Protein AF-A0A952VMG8-F1 (afdb_monomer_lite)

Secondary structure (DSSP, 8-state):
---------------HHHHHHHHHHHHHHHHHHHHHHTT-HHHHHHHHHHHHHHHHTT-TTTHHHHHHHTT-S--TTTTTT--STT--TTSSHHHHHHHHHHHHHHHHHHHT---HHHHHHHHHHHHHHHHHHHHHH--TT-S-HHHHHHHHHHHTSHHHHHHHHHHHHHHHHHHHHHHHHHHHTTT-BSTTSSBSSHHHHHHHHHHHHHHHHHHGGGGGGTHHHHHHHHHHTT---HHHHHHHHHHHHHHHHHHHHHHHTTTT-

pLDDT: mean 80.11, std 19.86, range [28.98, 98.44]

Structure (mmCIF, N/CA/C/O backbone):
data_AF-A0A952VMG8-F1
#
_entry.id   AF-A0A952VMG8-F1
#
loop_
_atom_site.group_PDB
_atom_site.id
_atom_site.type_symbol
_atom_site.label_atom_id
_atom_site.label_alt_id
_atom_site.label_comp_id
_atom_site.label_asym_id
_atom_site.label_entity_id
_atom_site.label_seq_id
_atom_site.pdbx_PDB_ins_code
_atom_site.Cartn_x
_atom_site.Cartn_y
_atom_site.Cartn_z
_atom_site.occupancy
_atom_site.B_iso_or_equiv
_atom_site.auth_seq_id
_atom_site.auth_comp_id
_atom_site.auth_asym_id
_atom_site.auth_atom_id
_atom_site.pdbx_PDB_model_num
ATOM 1 N N . MET A 1 1 ? -21.374 26.599 66.670 1.00 37.66 1 MET A N 1
ATOM 2 C CA . MET A 1 1 ? -22.140 27.097 65.512 1.00 37.66 1 MET A CA 1
ATOM 3 C C . MET A 1 1 ? -21.158 27.371 64.392 1.00 37.66 1 MET A C 1
ATOM 5 O O . MET A 1 1 ? -20.247 28.148 64.624 1.00 37.66 1 MET A O 1
ATOM 9 N N . LEU A 1 2 ? -21.401 26.726 63.247 1.00 39.03 2 LEU A N 1
ATOM 10 C CA . LEU A 1 2 ? -20.928 27.031 61.890 1.00 39.03 2 LEU A CA 1
ATOM 11 C C . LEU A 1 2 ? -19.421 26.950 61.593 1.00 39.03 2 LEU A C 1
ATOM 13 O O . LEU A 1 2 ? -18.597 27.637 62.184 1.00 39.03 2 LEU A O 1
ATOM 17 N N . GLY A 1 3 ? -19.114 26.126 60.591 1.00 34.81 3 GLY A N 1
ATOM 18 C CA . GLY A 1 3 ? -17.810 25.996 59.953 1.00 34.81 3 GLY A CA 1
ATOM 19 C C . GLY A 1 3 ? -17.774 24.771 59.043 1.00 34.81 3 GLY A C 1
ATOM 20 O O . GLY A 1 3 ? -17.023 23.843 59.315 1.00 34.81 3 GLY A O 1
ATOM 21 N N . ASP A 1 4 ? -18.656 24.755 58.038 1.00 37.22 4 ASP A N 1
ATOM 22 C CA . ASP A 1 4 ? -18.839 23.703 57.032 1.00 37.22 4 ASP A CA 1
ATOM 23 C C . ASP A 1 4 ? -17.525 23.262 56.370 1.00 37.22 4 ASP A C 1
ATOM 25 O O . ASP A 1 4 ? -16.893 24.009 55.620 1.00 37.22 4 ASP A O 1
ATOM 29 N N . GLY A 1 5 ? -17.156 22.001 56.595 1.00 32.59 5 GLY A N 1
ATOM 30 C CA . GLY A 1 5 ? -16.209 21.277 55.760 1.00 32.59 5 GLY A CA 1
ATOM 31 C C . GLY A 1 5 ? -16.926 20.780 54.511 1.00 32.59 5 GLY A C 1
ATOM 32 O O . GLY A 1 5 ? -17.538 19.714 54.528 1.00 32.59 5 GLY A O 1
ATOM 33 N N . ALA A 1 6 ? -16.854 21.551 53.427 1.00 37.53 6 ALA A N 1
ATOM 34 C CA . ALA A 1 6 ? -17.265 21.101 52.105 1.00 37.53 6 ALA A CA 1
ATOM 35 C C . ALA A 1 6 ? -16.305 19.997 51.631 1.00 37.53 6 ALA A C 1
ATOM 37 O O . ALA A 1 6 ? -15.263 20.255 51.027 1.00 37.53 6 ALA A O 1
ATOM 38 N N . GLY A 1 7 ? -16.653 18.751 51.948 1.00 30.75 7 GLY A N 1
ATOM 39 C CA . GLY A 1 7 ? -16.082 17.578 51.309 1.00 30.75 7 GLY A CA 1
ATOM 40 C C . GLY A 1 7 ? -16.375 17.645 49.815 1.00 30.75 7 GLY A C 1
ATOM 41 O O . GLY A 1 7 ? -17.531 17.598 49.400 1.00 30.75 7 GLY A O 1
ATOM 42 N N . MET A 1 8 ? -15.315 17.767 49.019 1.00 33.31 8 MET A N 1
ATOM 43 C CA . MET A 1 8 ? -15.323 17.496 47.586 1.00 33.31 8 MET A CA 1
ATOM 44 C C . MET A 1 8 ? -15.782 16.050 47.379 1.00 33.31 8 MET A C 1
ATOM 46 O O . MET A 1 8 ? -14.989 15.111 47.445 1.00 33.31 8 MET A O 1
ATOM 50 N N . ALA A 1 9 ? -17.088 15.872 47.190 1.00 35.56 9 ALA A N 1
ATOM 51 C CA . ALA A 1 9 ? -17.666 14.629 46.723 1.00 35.56 9 ALA A CA 1
ATOM 52 C C . ALA A 1 9 ? -17.081 14.345 45.336 1.00 35.56 9 ALA A C 1
ATOM 54 O O . ALA A 1 9 ? -17.304 15.099 44.388 1.00 35.56 9 ALA A O 1
ATOM 55 N N . GLY A 1 10 ? -16.284 13.279 45.254 1.00 32.06 10 GLY A N 1
ATOM 56 C CA . GLY A 1 10 ? -15.761 12.766 44.000 1.00 32.06 10 GLY A CA 1
ATOM 57 C C . GLY A 1 10 ? -16.900 12.558 43.010 1.00 32.06 10 GLY A C 1
ATOM 58 O O . GLY A 1 10 ? -17.891 11.892 43.315 1.00 32.06 10 GLY A O 1
ATOM 59 N N . LEU A 1 11 ? -16.756 13.151 41.828 1.00 34.72 11 LEU A N 1
ATOM 60 C CA . LEU A 1 11 ? -17.605 12.836 40.691 1.00 34.72 11 LEU A CA 1
ATOM 61 C C . LEU A 1 11 ? -17.467 11.329 40.410 1.00 34.72 11 LEU A C 1
ATOM 63 O O . LEU A 1 11 ? -16.336 10.846 40.293 1.00 34.72 11 LEU A O 1
ATOM 67 N N . PRO A 1 12 ? -18.574 10.571 40.332 1.00 39.09 12 PRO A N 1
ATOM 68 C CA . PRO A 1 12 ? -18.514 9.156 40.016 1.00 39.09 12 PRO A CA 1
ATOM 69 C C . PRO A 1 12 ? -17.935 9.006 38.612 1.00 39.09 12 PRO A C 1
ATOM 71 O O . PRO A 1 12 ? -18.507 9.480 37.630 1.00 39.09 12 PRO A O 1
ATOM 74 N N . GLY A 1 13 ? -16.763 8.375 38.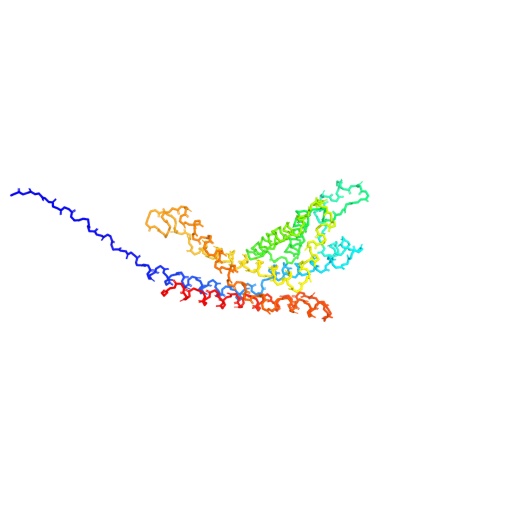545 1.00 38.84 13 GLY A N 1
ATOM 75 C CA . GLY A 1 13 ? -16.109 8.028 37.299 1.00 38.84 13 GLY A CA 1
ATOM 76 C C . GLY A 1 13 ? -17.068 7.230 36.430 1.00 38.84 13 GLY A C 1
ATOM 77 O O . GLY A 1 13 ? -17.498 6.138 36.801 1.00 38.84 13 GLY A O 1
ATOM 78 N N . VAL A 1 14 ? -17.386 7.776 35.258 1.00 42.97 14 VAL A N 1
ATOM 79 C CA . VAL A 1 14 ? -17.831 6.972 34.124 1.00 42.97 14 VAL A CA 1
ATOM 80 C C . VAL A 1 14 ? -16.689 5.987 33.878 1.00 42.97 14 VAL A C 1
ATOM 82 O O . VAL A 1 14 ? -15.607 6.370 33.439 1.00 42.97 14 VAL A O 1
ATOM 85 N N . GLY A 1 15 ? -16.880 4.763 34.368 1.00 39.16 15 GLY A N 1
ATOM 86 C CA . GLY A 1 15 ? -15.793 3.846 34.680 1.00 39.16 15 GLY A CA 1
ATOM 87 C C . GLY A 1 15 ? -14.937 3.516 33.465 1.00 39.16 15 GLY A C 1
ATOM 88 O O . GLY A 1 15 ? -15.460 3.227 32.391 1.00 39.16 15 GLY A O 1
ATOM 89 N N . GLN A 1 16 ? -13.620 3.480 33.667 1.00 46.22 16 GLN A N 1
ATOM 90 C CA . GLN A 1 16 ? -12.637 3.005 32.685 1.00 46.22 16 GLN A CA 1
ATOM 91 C C . GLN A 1 16 ? -13.053 1.672 32.027 1.00 46.22 16 GLN A C 1
ATOM 93 O O . GLN A 1 16 ? -12.811 1.476 30.842 1.00 46.22 16 GLN A O 1
ATOM 98 N N . GLY A 1 17 ? -13.771 0.798 32.747 1.00 38.97 17 GLY A N 1
ATOM 99 C CA . GLY A 1 17 ? -14.309 -0.455 32.204 1.00 38.97 17 GLY A CA 1
ATOM 100 C C . GLY A 1 17 ? -15.421 -0.297 31.155 1.00 38.97 17 GLY A C 1
ATOM 101 O O . GLY A 1 17 ? -15.476 -1.081 30.212 1.00 38.97 17 GLY A O 1
ATOM 102 N N . ALA A 1 18 ? -16.277 0.725 31.256 1.00 44.91 18 ALA A N 1
ATOM 103 C CA . ALA A 1 18 ? -17.270 1.020 30.217 1.00 44.91 18 ALA A CA 1
ATOM 104 C C . ALA A 1 18 ? -16.601 1.612 28.965 1.00 44.91 18 ALA A C 1
ATOM 106 O O . ALA A 1 18 ? -17.027 1.345 27.843 1.00 44.91 18 ALA A O 1
ATOM 107 N N . LEU A 1 19 ? -15.519 2.375 29.156 1.00 51.31 19 LEU A N 1
ATOM 108 C CA . LEU A 1 19 ? -14.712 2.926 28.069 1.00 51.31 19 LEU A CA 1
ATOM 109 C C . LEU A 1 19 ? -13.976 1.819 27.293 1.00 51.31 19 LEU A C 1
ATOM 111 O O . LEU A 1 19 ? -13.977 1.841 26.064 1.00 51.31 19 LEU A O 1
ATOM 115 N N . ALA A 1 20 ? -13.415 0.836 28.004 1.00 59.00 20 ALA A N 1
ATOM 116 C CA . ALA A 1 20 ? -12.756 -0.329 27.415 1.00 59.00 20 ALA A CA 1
ATOM 117 C C . ALA A 1 20 ? -13.737 -1.212 26.623 1.00 59.00 20 ALA A C 1
ATOM 119 O O . ALA A 1 20 ? -13.489 -1.502 25.460 1.00 59.00 20 ALA A O 1
ATOM 120 N N . GLN A 1 21 ? -14.912 -1.530 27.180 1.00 56.19 21 GLN A N 1
ATOM 121 C CA . GLN A 1 21 ? -15.920 -2.345 26.480 1.00 56.19 21 GLN A CA 1
ATOM 122 C C . GLN A 1 21 ? -16.438 -1.692 25.193 1.00 56.19 21 GLN A C 1
ATOM 124 O O . GLN A 1 21 ? -16.675 -2.372 24.195 1.00 56.19 21 GLN A O 1
ATOM 129 N N . VAL A 1 22 ? -16.613 -0.367 25.193 1.00 57.00 22 VAL A N 1
ATOM 130 C CA . VAL A 1 22 ? -16.996 0.371 23.982 1.00 57.00 22 VAL A CA 1
ATOM 131 C C . VAL A 1 22 ? -15.848 0.382 22.972 1.00 57.00 22 VAL A C 1
ATOM 133 O O . VAL A 1 22 ? -16.098 0.221 21.781 1.00 57.00 22 VAL A O 1
ATOM 136 N N . ALA A 1 23 ? -14.597 0.530 23.416 1.00 62.88 23 ALA A N 1
ATOM 137 C CA . ALA A 1 23 ? -13.433 0.434 22.538 1.00 62.88 23 ALA A CA 1
ATOM 138 C C . ALA A 1 23 ? -13.313 -0.957 21.892 1.00 62.88 23 ALA A C 1
ATOM 140 O O . ALA A 1 23 ? -13.113 -1.032 20.682 1.00 62.88 23 ALA A O 1
ATOM 141 N N . ASP A 1 24 ? -13.544 -2.028 22.653 1.00 68.94 24 ASP A N 1
ATOM 142 C CA . ASP A 1 24 ? -13.521 -3.409 22.161 1.00 68.94 24 ASP A CA 1
ATOM 143 C C . ASP A 1 24 ? -14.655 -3.690 21.175 1.00 68.94 24 ASP A C 1
ATOM 145 O O . ASP A 1 24 ? -14.428 -4.266 20.112 1.00 68.94 24 ASP A O 1
ATOM 149 N N . ALA A 1 25 ? -15.877 -3.240 21.474 1.00 67.94 25 ALA A N 1
ATOM 150 C CA . ALA A 1 25 ? -17.014 -3.397 20.569 1.00 67.94 25 ALA A CA 1
ATOM 151 C C . ALA A 1 25 ? -16.813 -2.620 19.258 1.00 67.94 25 ALA A C 1
ATOM 153 O O . ALA A 1 25 ? -17.140 -3.120 18.180 1.00 67.94 25 ALA A O 1
ATOM 154 N N . MET A 1 26 ? -16.238 -1.415 19.330 1.00 65.81 26 MET A N 1
ATOM 155 C CA . MET A 1 26 ? -15.891 -0.625 18.147 1.00 65.81 26 MET A CA 1
ATOM 156 C C . MET A 1 26 ? -14.756 -1.262 17.348 1.00 65.81 26 MET A C 1
ATOM 158 O O . MET A 1 26 ? -14.827 -1.293 16.121 1.00 65.81 26 MET A O 1
ATOM 162 N N . LEU A 1 27 ? -13.739 -1.802 18.022 1.00 72.06 27 LEU A N 1
ATOM 163 C CA . LEU A 1 27 ? -12.652 -2.536 17.384 1.00 72.06 27 LEU A CA 1
ATOM 164 C C . LEU A 1 27 ? -13.184 -3.791 16.687 1.00 72.06 27 LEU A C 1
ATOM 166 O O . LEU A 1 27 ? -12.863 -4.013 15.526 1.00 72.06 27 LEU A O 1
ATOM 170 N N . ALA A 1 28 ? -14.057 -4.562 17.336 1.00 73.12 28 ALA A N 1
ATOM 171 C CA . ALA A 1 28 ? -14.688 -5.742 16.749 1.00 73.12 28 ALA A CA 1
ATOM 172 C C . ALA A 1 28 ? -15.559 -5.389 15.532 1.00 73.12 28 ALA A C 1
ATOM 174 O O . ALA A 1 28 ? -15.471 -6.047 14.495 1.00 73.12 28 ALA A O 1
ATOM 175 N N . ALA A 1 29 ? -16.360 -4.322 15.619 1.00 70.00 29 ALA A N 1
ATOM 176 C CA . ALA A 1 29 ? -17.170 -3.843 14.499 1.00 70.00 29 ALA A CA 1
ATOM 177 C C . ALA A 1 29 ? -16.306 -3.358 13.323 1.00 70.00 29 ALA A C 1
ATOM 179 O O . ALA A 1 29 ? -16.642 -3.595 12.160 1.00 70.00 29 ALA A O 1
ATOM 180 N N . ALA A 1 30 ? -15.175 -2.713 13.611 1.00 70.56 30 ALA A N 1
ATOM 181 C CA . ALA A 1 30 ? -14.229 -2.294 12.590 1.00 70.56 30 ALA A CA 1
ATOM 182 C C . ALA A 1 30 ? -13.469 -3.493 11.988 1.00 70.56 30 ALA A C 1
ATOM 184 O O . ALA A 1 30 ? -13.341 -3.581 10.773 1.00 70.56 30 ALA A O 1
ATOM 185 N N . ILE A 1 31 ? -13.072 -4.490 12.780 1.00 74.94 31 ILE A N 1
ATOM 186 C CA . ILE A 1 31 ? -12.470 -5.732 12.265 1.00 74.94 31 ILE A CA 1
ATOM 187 C C . ILE A 1 31 ? -13.464 -6.501 11.385 1.00 74.94 31 ILE A C 1
ATOM 189 O O . ILE A 1 31 ? -13.087 -6.969 10.317 1.00 74.94 31 ILE A O 1
ATOM 193 N N . ALA A 1 32 ? -14.753 -6.553 11.736 1.00 75.56 32 ALA A N 1
ATOM 194 C CA . ALA A 1 32 ? -15.782 -7.117 10.853 1.00 75.56 32 ALA A CA 1
ATOM 195 C C . ALA A 1 32 ? -15.879 -6.364 9.506 1.00 75.56 32 ALA A C 1
ATOM 197 O O . ALA A 1 32 ? -16.252 -6.922 8.474 1.00 75.56 32 ALA A O 1
ATOM 198 N N . GLY A 1 33 ? -15.493 -5.086 9.484 1.00 79.12 33 GLY A N 1
ATOM 199 C CA . GLY A 1 33 ? -15.327 -4.303 8.266 1.00 79.12 33 GLY A CA 1
ATOM 200 C C . GLY A 1 33 ? -14.192 -4.789 7.353 1.00 79.12 33 GLY A C 1
ATOM 201 O O . GLY A 1 33 ? -14.281 -4.586 6.139 1.00 79.12 33 GLY A O 1
ATOM 202 N N . PHE A 1 34 ? -13.180 -5.485 7.882 1.00 83.62 34 PHE A N 1
ATOM 203 C CA . PHE A 1 34 ? -12.064 -6.012 7.092 1.00 83.62 34 PHE A CA 1
ATOM 204 C C . PHE A 1 34 ? -12.479 -7.094 6.097 1.00 83.62 34 PHE A C 1
ATOM 206 O O . PHE A 1 34 ? -11.889 -7.178 5.023 1.00 83.62 34 PHE A O 1
ATOM 213 N N . GLU A 1 35 ? -13.522 -7.878 6.378 1.00 80.50 35 GLU A N 1
ATOM 214 C CA . GLU A 1 35 ? -14.021 -8.865 5.4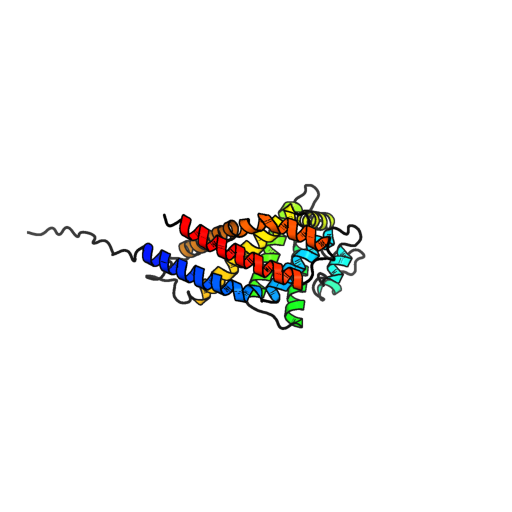11 1.00 80.50 35 GLU A CA 1
ATOM 215 C C . GLU A 1 35 ? -14.535 -8.198 4.130 1.00 80.50 35 GLU A C 1
ATOM 217 O O . GLU A 1 35 ? -14.273 -8.676 3.024 1.00 80.50 35 GLU A O 1
ATOM 222 N N . ARG A 1 36 ? -15.221 -7.055 4.274 1.00 80.69 36 ARG A N 1
ATOM 223 C CA . ARG A 1 36 ? -15.647 -6.227 3.137 1.00 80.69 36 ARG A CA 1
ATOM 224 C C . ARG A 1 36 ? -14.447 -5.564 2.470 1.00 80.69 36 ARG A C 1
ATOM 226 O O . ARG A 1 36 ? -14.356 -5.566 1.242 1.00 80.69 36 ARG A O 1
ATOM 233 N N . ALA A 1 37 ? -13.501 -5.069 3.268 1.00 84.88 37 ALA A N 1
ATOM 234 C CA . ALA A 1 37 ? -12.275 -4.459 2.764 1.00 84.88 37 ALA A CA 1
ATOM 235 C C . ALA A 1 37 ? -11.434 -5.426 1.917 1.00 84.88 37 ALA A C 1
ATOM 237 O O . ALA A 1 37 ? -10.873 -5.038 0.898 1.00 84.88 37 ALA A O 1
ATOM 238 N N . ALA A 1 38 ? -11.416 -6.712 2.272 1.00 86.38 38 ALA A N 1
ATOM 239 C CA . ALA A 1 38 ? -10.701 -7.761 1.550 1.00 86.38 38 ALA A CA 1
ATOM 240 C C . ALA A 1 38 ? -11.211 -8.014 0.120 1.00 86.38 38 ALA A C 1
ATOM 242 O O . ALA A 1 38 ? -10.585 -8.763 -0.634 1.00 86.38 38 ALA A O 1
ATOM 243 N N . THR A 1 39 ? -12.359 -7.441 -0.245 1.00 90.69 39 THR A N 1
ATOM 244 C CA . THR A 1 39 ? -12.938 -7.510 -1.595 1.00 90.69 39 THR A CA 1
ATOM 245 C C . THR A 1 39 ? -12.921 -6.175 -2.334 1.00 90.69 39 THR A C 1
ATOM 247 O O . THR A 1 39 ? -13.421 -6.109 -3.452 1.00 90.69 39 THR A O 1
ATOM 250 N N . ASP A 1 40 ? -12.359 -5.125 -1.734 1.00 94.75 40 ASP A N 1
ATOM 251 C CA . ASP A 1 40 ? -12.294 -3.803 -2.347 1.00 94.75 40 ASP A CA 1
ATOM 252 C C . ASP A 1 40 ? -11.264 -3.767 -3.481 1.00 94.75 40 ASP A C 1
ATOM 254 O O . ASP A 1 40 ? -10.080 -4.052 -3.289 1.00 94.75 40 ASP A O 1
ATOM 258 N N . GLU A 1 41 ? -11.737 -3.407 -4.674 1.00 95.25 41 GLU A N 1
ATOM 259 C CA . GLU A 1 41 ? -10.925 -3.340 -5.890 1.00 95.25 41 GLU A CA 1
ATOM 260 C C . GLU A 1 41 ? -9.758 -2.358 -5.740 1.00 95.25 41 GLU A C 1
ATOM 262 O O . GLU A 1 41 ? -8.651 -2.647 -6.189 1.00 95.25 41 GLU A O 1
ATOM 267 N N . GLY A 1 42 ? -9.967 -1.222 -5.069 1.00 96.19 42 GLY A N 1
ATOM 268 C CA . GLY A 1 42 ? -8.928 -0.215 -4.899 1.00 96.19 42 GLY A CA 1
ATOM 269 C C . GLY A 1 42 ? -7.807 -0.657 -3.973 1.00 96.19 42 GLY A C 1
ATOM 270 O O . GLY A 1 42 ? -6.633 -0.460 -4.298 1.00 96.19 42 GLY A O 1
ATOM 271 N N . LEU A 1 43 ? -8.133 -1.323 -2.866 1.00 97.25 43 LEU A N 1
ATOM 272 C CA . LEU A 1 43 ? -7.137 -1.933 -1.989 1.00 97.25 43 LEU A CA 1
ATOM 273 C C . LEU A 1 43 ? -6.351 -3.033 -2.714 1.00 97.25 43 LEU A C 1
ATOM 275 O O . LEU A 1 43 ? -5.119 -3.068 -2.642 1.00 97.25 43 LEU A O 1
ATOM 279 N N . ILE A 1 44 ? -7.051 -3.912 -3.436 1.00 97.94 44 ILE A N 1
ATOM 280 C CA . ILE A 1 44 ? -6.436 -5.014 -4.188 1.00 97.94 44 ILE A CA 1
ATOM 281 C C . ILE A 1 44 ? -5.504 -4.477 -5.273 1.00 97.94 44 ILE A C 1
ATOM 283 O O . ILE A 1 44 ? -4.363 -4.937 -5.374 1.00 97.94 44 ILE A O 1
ATOM 287 N N . HIS A 1 45 ? -5.967 -3.506 -6.060 1.00 98.12 45 HIS A N 1
ATOM 288 C CA . HIS A 1 45 ? -5.183 -2.902 -7.129 1.00 98.12 45 HIS A CA 1
ATOM 289 C C . HIS A 1 45 ? -3.974 -2.144 -6.580 1.00 98.12 45 HIS A C 1
ATOM 291 O O . HIS A 1 45 ? -2.867 -2.333 -7.073 1.00 98.12 45 HIS A O 1
ATOM 297 N N . THR A 1 46 ? -4.145 -1.361 -5.512 1.00 98.44 46 THR A N 1
ATOM 298 C CA . THR A 1 46 ? -3.039 -0.635 -4.870 1.00 98.44 46 THR A CA 1
ATOM 299 C C . THR A 1 46 ? -1.946 -1.593 -4.395 1.00 98.44 46 THR A C 1
ATOM 301 O O . THR A 1 46 ? -0.766 -1.392 -4.688 1.00 98.44 46 THR A O 1
ATOM 304 N N . PHE A 1 47 ? -2.321 -2.679 -3.707 1.00 98.44 47 PHE A N 1
ATOM 305 C CA . PHE A 1 47 ? -1.357 -3.692 -3.278 1.00 98.44 47 PHE A CA 1
ATOM 306 C C . PHE A 1 47 ? -0.712 -4.407 -4.471 1.00 98.44 47 PHE A C 1
ATOM 308 O O . PHE A 1 47 ? 0.499 -4.629 -4.484 1.00 98.44 47 PHE A O 1
ATOM 315 N N . TYR A 1 48 ? -1.495 -4.743 -5.500 1.00 98.31 48 TYR A N 1
ATOM 316 C CA . TYR A 1 48 ? -0.964 -5.299 -6.739 1.00 98.31 48 TYR A CA 1
ATOM 317 C C . TYR A 1 48 ? 0.084 -4.370 -7.360 1.00 98.31 48 TYR A C 1
ATOM 319 O O . TYR A 1 48 ? 1.205 -4.818 -7.593 1.00 98.31 48 TYR A O 1
ATOM 327 N N . LEU A 1 49 ? -0.216 -3.086 -7.542 1.00 98.12 49 LEU A N 1
ATOM 328 C CA . LEU A 1 49 ? 0.709 -2.128 -8.137 1.00 98.12 49 LEU A CA 1
ATOM 329 C C . LEU A 1 49 ? 1.983 -1.955 -7.296 1.00 98.12 49 LEU A C 1
ATOM 331 O O . LEU A 1 49 ? 3.070 -1.917 -7.868 1.00 98.12 49 LEU A O 1
ATOM 335 N N . LEU A 1 50 ? 1.893 -1.968 -5.956 1.00 97.81 50 LEU A N 1
ATOM 336 C CA . LEU A 1 50 ? 3.073 -1.995 -5.071 1.00 97.81 50 LEU A CA 1
ATOM 337 C C . LEU A 1 50 ? 3.994 -3.183 -5.382 1.00 97.81 50 LEU A C 1
ATOM 339 O O . LEU A 1 50 ? 5.219 -3.033 -5.447 1.00 97.81 50 LEU A O 1
ATOM 343 N N . THR A 1 51 ? 3.419 -4.369 -5.605 1.00 97.75 51 THR A N 1
ATOM 344 C CA . THR A 1 51 ? 4.207 -5.553 -5.983 1.00 97.75 51 THR A CA 1
ATOM 345 C C . THR A 1 51 ? 4.866 -5.386 -7.350 1.00 97.75 51 THR A C 1
ATOM 347 O O . THR A 1 51 ? 6.002 -5.810 -7.536 1.00 97.75 51 THR A O 1
ATOM 350 N N . GLN A 1 52 ? 4.180 -4.752 -8.303 1.00 97.56 52 GLN A N 1
ATOM 351 C CA . GLN A 1 52 ? 4.696 -4.591 -9.660 1.00 97.56 52 GLN A CA 1
ATOM 352 C C . GLN A 1 52 ? 5.799 -3.534 -9.731 1.00 97.56 52 GLN A C 1
ATOM 354 O O . GLN A 1 52 ? 6.832 -3.786 -10.342 1.00 97.56 52 GLN A O 1
ATOM 359 N N . VAL A 1 53 ? 5.627 -2.392 -9.059 1.00 95.56 53 VAL A N 1
ATOM 360 C CA . VAL A 1 53 ? 6.626 -1.313 -9.003 1.00 95.56 53 VAL A CA 1
ATOM 361 C C . VAL A 1 53 ? 7.919 -1.783 -8.339 1.00 95.56 53 VAL A C 1
ATOM 363 O O . VAL A 1 53 ? 9.006 -1.533 -8.853 1.00 95.56 53 VAL A O 1
ATOM 366 N N . THR A 1 54 ? 7.827 -2.528 -7.234 1.00 95.12 54 THR A N 1
ATOM 367 C CA . THR A 1 54 ? 9.023 -3.103 -6.594 1.00 95.12 54 THR A CA 1
ATOM 368 C C . THR A 1 54 ? 9.692 -4.161 -7.470 1.00 95.12 54 THR A C 1
ATOM 370 O O . THR A 1 54 ? 10.919 -4.223 -7.531 1.00 95.12 54 THR A O 1
ATOM 373 N N . GLN A 1 55 ? 8.918 -4.964 -8.202 1.00 94.88 55 GLN A N 1
ATOM 374 C CA . GLN A 1 55 ? 9.463 -5.944 -9.138 1.00 94.88 55 GLN A CA 1
ATOM 375 C C . GLN A 1 55 ? 10.109 -5.299 -10.372 1.00 94.88 55 GLN A C 1
ATOM 377 O O . GLN A 1 55 ? 11.122 -5.810 -10.849 1.00 94.88 55 GLN A O 1
ATOM 382 N N . ALA A 1 56 ? 9.562 -4.188 -10.875 1.00 94.38 56 ALA A N 1
ATOM 383 C CA . ALA A 1 56 ? 10.099 -3.449 -12.019 1.00 94.38 56 ALA A CA 1
ATOM 384 C C . ALA A 1 56 ? 11.543 -2.992 -11.776 1.00 94.38 56 ALA A C 1
ATOM 386 O O . ALA A 1 56 ? 12.367 -3.062 -12.680 1.00 94.38 56 ALA A O 1
ATOM 387 N N . ALA A 1 57 ? 11.882 -2.633 -10.536 1.00 93.69 57 ALA A N 1
ATOM 388 C CA . ALA A 1 57 ? 13.229 -2.214 -10.149 1.00 93.69 57 ALA A CA 1
ATOM 389 C C . ALA A 1 57 ? 14.305 -3.312 -10.247 1.00 93.69 57 ALA A C 1
ATOM 391 O O . ALA A 1 57 ? 15.483 -3.045 -10.023 1.00 93.69 57 ALA A O 1
ATOM 392 N N . ARG A 1 58 ? 13.920 -4.558 -10.550 1.00 92.56 58 ARG A N 1
ATOM 393 C CA . ARG A 1 58 ? 14.862 -5.657 -10.810 1.00 92.56 58 ARG A CA 1
ATOM 394 C C . ARG A 1 58 ? 15.335 -5.724 -12.261 1.00 92.56 58 ARG A C 1
ATOM 396 O O . ARG A 1 58 ? 16.266 -6.475 -12.530 1.00 92.56 58 ARG A O 1
ATOM 403 N N . ASP A 1 59 ? 14.673 -5.012 -13.167 1.00 92.50 59 ASP A N 1
ATOM 404 C CA . ASP A 1 59 ? 15.067 -4.898 -14.569 1.00 92.50 59 ASP A CA 1
ATOM 405 C C . ASP A 1 59 ? 15.912 -3.627 -14.718 1.00 92.50 59 ASP A C 1
ATOM 407 O O . ASP A 1 59 ? 15.369 -2.523 -14.774 1.00 92.50 59 ASP A O 1
ATOM 411 N N . GLU A 1 60 ? 17.238 -3.782 -14.645 1.00 87.00 60 GLU A N 1
ATOM 412 C CA . GLU A 1 60 ? 18.175 -2.655 -14.543 1.00 87.00 60 GLU A CA 1
ATOM 413 C C . GLU A 1 60 ? 18.082 -1.726 -15.759 1.00 87.00 60 GLU A C 1
ATOM 415 O O . GLU A 1 60 ? 17.962 -0.513 -15.596 1.00 87.00 60 GLU A O 1
ATOM 420 N N . ASP A 1 61 ? 17.999 -2.308 -16.955 1.00 87.81 61 ASP A N 1
ATOM 421 C CA . ASP A 1 61 ? 18.005 -1.574 -18.221 1.00 87.81 61 ASP A CA 1
ATOM 422 C C . ASP A 1 61 ? 16.627 -1.014 -18.601 1.00 87.81 61 ASP A C 1
ATOM 424 O O . ASP A 1 61 ? 16.535 -0.014 -19.313 1.00 87.81 61 ASP A O 1
ATOM 428 N N . ARG A 1 62 ? 15.538 -1.647 -18.141 1.00 89.69 62 ARG A N 1
ATOM 429 C CA . ARG A 1 62 ? 14.169 -1.307 -18.568 1.00 89.69 62 ARG A CA 1
ATOM 430 C C . ARG A 1 62 ? 13.300 -0.732 -17.460 1.00 89.69 62 ARG A C 1
ATOM 432 O O . ARG A 1 62 ? 12.089 -0.651 -17.630 1.00 89.69 62 ARG A O 1
ATOM 439 N N . PHE A 1 63 ? 13.862 -0.316 -16.328 1.00 90.88 63 PHE A N 1
ATOM 440 C CA . PHE A 1 63 ? 13.075 0.126 -15.172 1.00 90.88 63 PHE A CA 1
ATOM 441 C C . PHE A 1 63 ? 12.005 1.177 -15.511 1.00 90.88 63 PHE A C 1
ATOM 443 O O . PHE A 1 63 ? 10.835 0.974 -15.190 1.00 90.88 63 PHE A O 1
ATOM 450 N N . ASN A 1 64 ? 12.368 2.246 -16.228 1.00 88.56 64 ASN A N 1
ATOM 451 C CA . ASN A 1 64 ? 11.405 3.264 -16.664 1.00 88.56 64 ASN A CA 1
ATOM 452 C C . ASN A 1 64 ? 10.351 2.695 -17.631 1.00 88.56 64 ASN A C 1
ATOM 454 O O . ASN A 1 64 ? 9.164 2.953 -17.462 1.00 88.56 64 ASN A O 1
ATOM 458 N N . GLU A 1 65 ? 10.742 1.866 -18.602 1.00 89.56 65 GLU A N 1
ATOM 459 C CA . GLU A 1 65 ? 9.781 1.217 -19.509 1.00 89.56 65 GLU A CA 1
ATOM 460 C C . GLU A 1 65 ? 8.789 0.338 -18.741 1.00 89.56 65 GLU A C 1
ATOM 462 O O . GLU A 1 65 ? 7.588 0.374 -18.992 1.00 89.56 65 GLU A O 1
ATOM 467 N N . ARG A 1 66 ? 9.277 -0.419 -17.753 1.00 93.00 66 ARG A N 1
ATOM 468 C CA . ARG A 1 66 ? 8.459 -1.290 -16.906 1.00 93.00 66 ARG A CA 1
ATOM 469 C C . ARG A 1 66 ? 7.497 -0.487 -16.034 1.00 93.00 66 ARG A C 1
ATOM 471 O O . ARG A 1 66 ? 6.373 -0.933 -15.839 1.00 93.00 66 ARG A O 1
ATOM 478 N N . LEU A 1 67 ? 7.894 0.685 -15.533 1.00 92.50 67 LEU A N 1
ATOM 479 C CA . LEU A 1 67 ? 6.972 1.608 -14.858 1.00 92.50 67 LEU A CA 1
ATOM 480 C C . LEU A 1 67 ? 5.909 2.145 -15.827 1.00 92.50 67 LEU A C 1
ATOM 482 O O . LEU A 1 67 ? 4.727 2.170 -15.483 1.00 92.50 67 LEU A O 1
ATOM 486 N N . ALA A 1 68 ? 6.302 2.491 -17.055 1.00 90.88 68 ALA A N 1
ATOM 487 C CA . ALA A 1 68 ? 5.375 2.979 -18.069 1.00 90.88 68 ALA A CA 1
ATOM 488 C C . ALA A 1 68 ? 4.329 1.930 -18.476 1.00 90.88 68 ALA A C 1
ATOM 490 O O . ALA A 1 68 ? 3.144 2.240 -18.575 1.00 90.88 68 ALA A O 1
ATOM 491 N N . GLU A 1 69 ? 4.743 0.672 -18.642 1.00 91.69 69 GLU A N 1
ATOM 492 C CA . GLU A 1 69 ? 3.854 -0.469 -18.910 1.00 91.69 69 GLU A CA 1
ATOM 493 C C . GLU A 1 69 ? 2.821 -0.693 -17.788 1.00 91.69 69 GLU A C 1
ATOM 495 O O . GLU A 1 69 ? 1.756 -1.260 -18.031 1.00 91.69 69 GLU A O 1
ATOM 500 N N . LEU A 1 70 ? 3.117 -0.236 -16.565 1.00 93.38 70 LEU A N 1
ATOM 501 C CA . LEU A 1 70 ? 2.213 -0.274 -15.412 1.00 93.38 70 LEU A CA 1
ATOM 502 C C . LEU A 1 70 ? 1.311 0.968 -15.306 1.00 93.38 70 LEU A C 1
ATOM 504 O O . LEU A 1 70 ? 0.545 1.070 -14.350 1.00 93.38 70 LEU A O 1
ATOM 508 N N . GLY A 1 71 ? 1.411 1.919 -16.241 1.00 90.00 71 GLY A N 1
ATOM 509 C CA . GLY A 1 71 ? 0.696 3.199 -16.190 1.00 90.00 71 GLY A CA 1
ATOM 510 C C . GLY A 1 71 ? 1.303 4.214 -15.216 1.00 90.00 71 GLY A C 1
ATOM 511 O O . GLY A 1 71 ? 0.746 5.290 -15.015 1.00 90.00 71 GLY A O 1
ATOM 512 N N . VAL A 1 72 ? 2.461 3.910 -14.621 1.00 91.56 72 VAL A N 1
ATOM 513 C CA . VAL A 1 72 ? 3.211 4.829 -13.757 1.00 91.56 72 VAL A CA 1
ATOM 514 C C . VAL A 1 72 ? 4.026 5.740 -14.671 1.00 91.56 72 VAL A C 1
ATOM 516 O O . VAL A 1 72 ? 5.223 5.562 -14.807 1.00 91.56 72 VAL A O 1
ATOM 519 N N . THR A 1 73 ? 3.376 6.664 -15.378 1.00 82.12 73 THR A N 1
ATOM 520 C CA . THR A 1 73 ? 4.028 7.588 -16.337 1.00 82.12 73 THR A CA 1
ATOM 521 C C . THR A 1 73 ? 3.913 9.057 -15.944 1.00 82.12 73 THR A C 1
ATOM 523 O O . THR A 1 73 ? 4.525 9.906 -16.585 1.00 82.12 73 THR A O 1
ATOM 526 N N . GLY A 1 74 ? 3.109 9.353 -14.922 1.00 67.31 74 GLY A N 1
ATOM 527 C CA . GLY A 1 74 ? 2.692 10.710 -14.578 1.00 67.31 74 GLY A CA 1
ATOM 528 C C . GLY A 1 74 ? 1.506 11.202 -15.394 1.00 67.31 74 GLY A C 1
ATOM 529 O O . GLY A 1 74 ? 0.994 10.512 -16.280 1.00 67.31 74 GL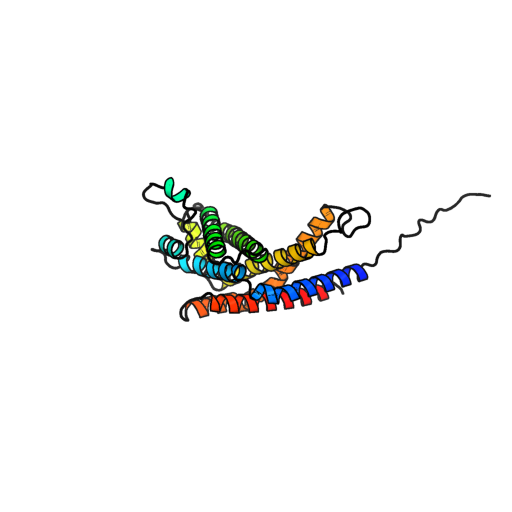Y A O 1
ATOM 530 N N . GLY A 1 75 ? 1.010 12.385 -15.033 1.00 57.00 75 GLY A N 1
ATOM 531 C CA . GLY A 1 75 ? -0.157 12.982 -15.675 1.00 57.00 75 GLY A CA 1
ATOM 532 C C . GLY A 1 75 ? 0.162 13.493 -17.083 1.00 57.00 75 GLY A C 1
ATOM 533 O O . GLY A 1 75 ? 1.249 14.005 -17.339 1.00 57.00 75 GLY A O 1
ATOM 534 N N . ALA A 1 76 ? -0.822 13.456 -17.987 1.00 49.56 76 ALA A N 1
ATOM 535 C CA . ALA A 1 76 ? -0.694 13.939 -19.372 1.00 49.56 76 ALA A CA 1
ATOM 536 C C . ALA A 1 76 ? -0.216 15.409 -19.509 1.00 49.56 76 ALA A C 1
ATOM 538 O O . ALA A 1 76 ? 0.188 15.845 -20.587 1.00 49.56 76 ALA A O 1
ATOM 539 N N . TRP A 1 77 ? -0.264 16.190 -18.425 1.00 49.59 77 TRP A N 1
ATOM 540 C CA . TRP A 1 77 ? 0.200 17.576 -18.376 1.00 49.59 77 TRP A CA 1
ATOM 541 C C . TRP A 1 77 ? 1.723 17.707 -18.171 1.00 49.59 77 TRP A C 1
ATOM 543 O O . TRP A 1 77 ? 2.298 18.689 -18.633 1.00 49.59 77 TRP A O 1
ATOM 553 N N . GLU A 1 78 ? 2.401 16.720 -17.569 1.00 50.16 78 GLU A N 1
ATOM 554 C CA . GLU A 1 78 ? 3.869 16.707 -17.410 1.00 50.16 78 GLU A CA 1
ATOM 555 C C . GLU A 1 78 ? 4.586 16.265 -18.692 1.00 50.16 78 GLU A C 1
ATOM 557 O O . GLU A 1 78 ? 5.647 16.797 -19.033 1.00 50.16 78 GLU A O 1
ATOM 562 N N . SER A 1 79 ? 3.956 15.391 -19.487 1.00 48.62 79 SER A N 1
ATOM 563 C CA . SER A 1 79 ? 4.456 14.994 -20.812 1.00 48.62 79 SER A CA 1
ATOM 564 C C . SER A 1 79 ? 4.520 16.146 -21.828 1.00 48.62 79 SER A C 1
ATOM 566 O O . SER A 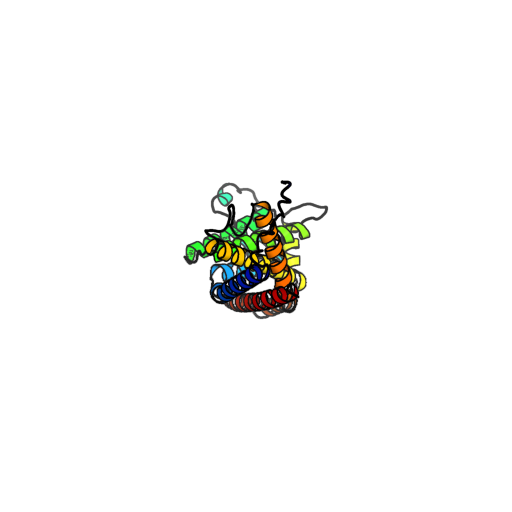1 79 ? 5.155 16.005 -22.869 1.00 48.62 79 SER A O 1
ATOM 568 N N . GLY A 1 80 ? 3.884 17.291 -21.541 1.00 44.66 80 GLY A N 1
ATOM 569 C CA . GLY A 1 80 ? 3.941 18.492 -22.381 1.00 44.66 80 GLY A CA 1
ATOM 570 C C . GLY A 1 80 ? 5.157 19.396 -22.135 1.00 44.66 80 GLY A C 1
ATOM 571 O O . GLY A 1 80 ? 5.521 20.162 -23.025 1.00 44.66 80 GLY A O 1
ATOM 572 N N . PHE A 1 81 ? 5.797 19.311 -20.961 1.00 47.59 81 PHE A N 1
ATOM 573 C CA . PHE A 1 81 ? 6.921 20.184 -20.574 1.00 47.59 81 PHE A CA 1
ATOM 574 C C . PHE A 1 81 ? 8.280 19.471 -20.551 1.00 47.59 81 PHE A C 1
ATOM 576 O O . PHE A 1 81 ? 9.315 20.131 -20.640 1.00 47.59 81 PHE A O 1
ATOM 583 N N . SER A 1 82 ? 8.298 18.137 -20.501 1.00 48.22 82 SER A N 1
ATOM 584 C CA . SER A 1 82 ? 9.524 17.335 -20.589 1.00 48.22 82 SER A CA 1
ATOM 585 C C . SER A 1 82 ? 9.846 16.967 -22.039 1.00 48.22 82 SER A C 1
ATOM 587 O O . SER A 1 82 ? 9.691 15.828 -22.463 1.00 48.22 82 SER A O 1
ATOM 589 N N . GLN A 1 83 ? 10.296 17.956 -22.814 1.00 45.38 83 GLN A N 1
ATOM 590 C CA . GLN A 1 83 ? 10.819 17.782 -24.177 1.00 45.38 83 GLN A CA 1
ATOM 591 C C . GLN A 1 83 ? 12.362 17.817 -24.182 1.00 45.38 83 GLN A C 1
ATOM 593 O O . GLN A 1 83 ? 12.986 18.493 -24.994 1.00 45.38 83 GLN A O 1
ATOM 598 N N . GLY A 1 84 ? 12.978 17.139 -23.210 1.00 43.59 84 GLY A N 1
ATOM 599 C CA . GLY A 1 84 ? 14.422 16.914 -23.133 1.00 43.59 84 GLY A CA 1
ATOM 600 C C . GLY A 1 84 ? 14.724 15.416 -23.151 1.00 43.59 84 GLY A C 1
ATOM 601 O O . GLY A 1 84 ? 13.934 14.635 -22.624 1.00 43.59 84 GLY A O 1
ATOM 602 N N . ASP A 1 85 ? 15.859 15.032 -23.739 1.00 40.91 85 ASP A N 1
ATOM 603 C CA . ASP A 1 85 ? 16.295 13.657 -24.068 1.00 40.91 85 ASP A CA 1
ATOM 604 C C . ASP A 1 85 ? 16.536 12.702 -22.862 1.00 40.91 85 ASP A C 1
ATOM 606 O O . ASP A 1 85 ? 17.395 11.825 -22.914 1.00 40.91 85 ASP A O 1
ATOM 610 N N . GLY A 1 86 ? 15.801 12.831 -21.752 1.00 47.59 86 GLY A N 1
ATOM 611 C CA . GLY A 1 86 ? 16.029 12.040 -20.536 1.00 47.59 86 GLY A CA 1
ATOM 612 C C . GLY A 1 86 ? 14.960 12.177 -19.450 1.00 47.59 86 GLY A C 1
ATOM 613 O O . GLY A 1 86 ? 15.294 12.232 -18.269 1.00 47.59 86 GLY A O 1
ATOM 614 N N . ALA A 1 87 ? 13.679 12.269 -19.816 1.00 53.34 87 ALA A N 1
ATOM 615 C CA . ALA A 1 87 ? 12.580 12.327 -18.852 1.00 53.34 87 ALA A CA 1
ATOM 616 C C . ALA A 1 87 ? 12.374 10.963 -18.163 1.00 53.34 87 ALA A C 1
ATOM 618 O O . ALA A 1 87 ? 11.607 10.123 -18.630 1.00 53.34 87 ALA A O 1
ATOM 619 N N . SER A 1 88 ? 13.090 10.716 -17.065 1.00 63.59 88 SER A N 1
ATOM 620 C CA . SER A 1 88 ? 12.875 9.522 -16.244 1.00 63.59 88 SER A CA 1
ATOM 621 C C . SER A 1 88 ? 11.613 9.691 -15.388 1.00 63.59 88 SER A C 1
ATOM 623 O O . SER A 1 88 ? 11.373 10.744 -14.798 1.00 63.59 88 SER A O 1
ATOM 625 N N . ILE A 1 89 ? 10.798 8.637 -15.338 1.00 75.25 89 ILE A N 1
ATOM 626 C CA . ILE A 1 89 ? 9.508 8.571 -14.631 1.00 75.25 89 ILE A CA 1
ATOM 627 C C . ILE A 1 89 ? 9.689 8.702 -13.114 1.00 75.25 89 ILE A C 1
ATOM 629 O O . ILE A 1 89 ? 8.768 9.088 -12.396 1.00 75.25 89 ILE A O 1
ATOM 633 N N . ALA A 1 90 ? 10.871 8.355 -12.615 1.00 79.69 90 ALA A N 1
ATOM 634 C CA . ALA A 1 90 ? 11.171 8.249 -11.198 1.00 79.69 90 ALA A CA 1
ATOM 635 C C . ALA A 1 90 ? 12.487 8.970 -10.867 1.00 79.69 90 ALA A C 1
ATOM 637 O O . ALA A 1 90 ? 13.406 8.362 -10.324 1.00 79.69 90 ALA A O 1
ATOM 638 N N . ASN A 1 91 ? 12.607 10.259 -11.220 1.00 81.94 91 ASN A N 1
ATOM 639 C CA . ASN A 1 91 ? 13.823 11.042 -10.932 1.00 81.94 91 ASN A CA 1
ATOM 640 C C . ASN A 1 91 ? 14.084 11.182 -9.433 1.00 81.94 91 ASN A C 1
ATOM 642 O O . ASN A 1 91 ? 15.228 11.133 -8.988 1.00 81.94 91 ASN A O 1
ATOM 646 N N . THR A 1 92 ? 13.011 11.319 -8.663 1.00 86.44 92 THR A N 1
ATOM 647 C CA . THR A 1 92 ? 13.004 11.288 -7.208 1.00 86.44 92 THR A CA 1
ATOM 648 C C . THR A 1 92 ? 11.948 10.306 -6.707 1.00 86.44 92 THR A C 1
ATOM 650 O O . THR A 1 92 ? 11.045 9.891 -7.440 1.00 86.44 92 THR A O 1
ATOM 653 N N . ILE A 1 93 ? 12.016 9.945 -5.421 1.00 88.00 93 ILE A N 1
ATOM 654 C CA . ILE A 1 93 ? 10.969 9.111 -4.814 1.00 88.00 93 ILE A CA 1
ATOM 655 C C . ILE A 1 93 ? 9.602 9.812 -4.832 1.00 88.00 93 ILE A C 1
ATOM 657 O O . ILE A 1 93 ? 8.578 9.141 -4.873 1.00 88.00 93 ILE A O 1
ATOM 661 N N . TYR A 1 94 ? 9.575 11.148 -4.825 1.00 88.19 94 TYR A N 1
ATOM 662 C CA . TYR A 1 94 ? 8.333 11.915 -4.867 1.00 88.19 94 TYR A CA 1
ATOM 663 C C . TYR A 1 94 ? 7.688 11.861 -6.252 1.00 88.19 94 TYR A C 1
ATOM 665 O O . TYR A 1 94 ? 6.473 11.697 -6.324 1.00 88.19 94 TYR A O 1
ATOM 673 N N . ASP A 1 95 ? 8.488 11.892 -7.324 1.00 87.94 95 ASP A N 1
ATOM 674 C CA . ASP A 1 95 ? 7.989 11.707 -8.695 1.00 87.94 95 ASP A CA 1
ATOM 675 C C . ASP A 1 95 ? 7.392 10.309 -8.855 1.00 87.94 95 ASP A C 1
ATOM 677 O O . ASP A 1 95 ? 6.266 10.156 -9.326 1.00 87.94 95 ASP A O 1
ATOM 681 N N . LEU A 1 96 ? 8.098 9.282 -8.361 1.00 91.06 96 LEU A N 1
ATOM 682 C CA . LEU A 1 96 ? 7.578 7.916 -8.351 1.00 91.06 96 LEU A CA 1
ATOM 683 C C . LEU A 1 96 ? 6.255 7.831 -7.586 1.00 91.06 96 LEU A C 1
ATOM 685 O O . LEU A 1 96 ? 5.311 7.222 -8.079 1.00 91.06 96 LEU A O 1
ATOM 689 N N . VAL A 1 97 ? 6.185 8.398 -6.378 1.00 93.44 97 VAL A N 1
ATOM 690 C CA . VAL A 1 97 ? 4.975 8.349 -5.547 1.00 93.44 97 VAL A CA 1
ATOM 691 C C . VAL A 1 97 ? 3.821 9.080 -6.228 1.00 93.44 97 VAL A C 1
ATOM 693 O O . VAL A 1 97 ? 2.726 8.527 -6.279 1.00 93.44 97 VAL A O 1
ATOM 696 N N . GLY A 1 98 ? 4.060 10.259 -6.808 1.00 92.81 98 GLY A N 1
ATOM 697 C CA . GLY A 1 98 ? 3.063 10.986 -7.594 1.00 92.81 98 GLY A CA 1
ATOM 698 C C . GLY A 1 98 ? 2.535 10.136 -8.748 1.00 92.81 98 GLY A C 1
ATOM 699 O O . GLY A 1 98 ? 1.334 9.875 -8.836 1.00 92.81 98 GLY A O 1
ATOM 700 N N . ASN A 1 99 ? 3.436 9.602 -9.570 1.00 92.81 99 ASN A N 1
ATOM 701 C CA . ASN A 1 99 ? 3.099 8.784 -10.737 1.00 92.81 99 ASN A CA 1
ATOM 702 C C . ASN A 1 99 ? 2.395 7.477 -10.351 1.00 92.81 99 ASN A C 1
ATOM 704 O O . ASN A 1 99 ? 1.469 7.042 -11.033 1.00 92.81 99 ASN A O 1
ATOM 708 N N . PHE A 1 100 ? 2.784 6.878 -9.227 1.00 95.19 100 PHE A N 1
ATOM 709 C CA . PHE A 1 100 ? 2.134 5.707 -8.648 1.00 95.19 100 PHE A CA 1
ATOM 710 C C . PHE A 1 100 ? 0.699 6.021 -8.210 1.00 95.19 100 PHE A C 1
ATOM 712 O O . PHE A 1 100 ? -0.215 5.250 -8.501 1.00 95.19 100 PHE A O 1
ATOM 719 N N . THR A 1 101 ? 0.473 7.162 -7.549 1.00 95.56 101 THR A N 1
ATOM 720 C CA . THR A 1 101 ? -0.883 7.576 -7.163 1.00 95.56 101 THR A CA 1
ATOM 721 C C . THR A 1 101 ? -1.755 7.879 -8.380 1.00 95.56 101 THR A C 1
ATOM 723 O O . THR A 1 101 ? -2.886 7.401 -8.418 1.00 95.56 101 THR A O 1
ATOM 726 N N . TYR A 1 102 ? -1.213 8.532 -9.415 1.00 93.81 102 TYR A N 1
ATOM 727 C CA . TYR A 1 102 ? -1.925 8.757 -10.678 1.00 93.81 102 TYR A CA 1
ATOM 728 C C . TYR A 1 102 ? -2.357 7.453 -11.355 1.00 93.81 102 TYR A C 1
ATOM 730 O O . TYR A 1 102 ? -3.500 7.353 -11.794 1.00 93.81 102 TYR A O 1
ATOM 738 N N . ALA A 1 103 ? -1.482 6.443 -11.403 1.00 95.06 103 ALA A N 1
ATOM 739 C CA . ALA A 1 103 ? -1.814 5.139 -11.978 1.00 95.06 103 ALA A CA 1
ATOM 740 C C . ALA A 1 103 ? -2.985 4.464 -11.239 1.00 95.06 103 ALA A C 1
ATOM 742 O O . ALA A 1 103 ? -3.884 3.900 -11.864 1.00 95.06 103 ALA A O 1
ATOM 743 N N . ILE A 1 104 ? -3.018 4.575 -9.905 1.00 96.38 104 ILE A N 1
ATOM 744 C CA . ILE A 1 104 ? -4.146 4.090 -9.098 1.00 96.38 104 ILE A CA 1
ATOM 745 C C . ILE A 1 104 ? -5.415 4.884 -9.418 1.00 96.38 104 ILE A C 1
ATOM 747 O O . ILE A 1 104 ? -6.467 4.289 -9.639 1.00 96.38 104 ILE A O 1
ATOM 751 N N . ASP A 1 105 ? -5.334 6.213 -9.459 1.00 94.94 105 ASP A N 1
ATOM 752 C CA . ASP A 1 105 ? -6.478 7.079 -9.749 1.00 94.94 105 ASP A CA 1
ATOM 753 C C . ASP A 1 105 ? -7.107 6.802 -11.119 1.00 94.94 105 ASP A C 1
ATOM 755 O O . ASP A 1 105 ? -8.339 6.812 -11.240 1.00 94.94 105 ASP A O 1
ATOM 759 N N . ASP A 1 106 ? -6.277 6.539 -12.128 1.00 94.25 106 ASP A N 1
ATOM 760 C CA . ASP A 1 106 ? -6.701 6.181 -13.481 1.00 94.25 106 ASP A CA 1
ATOM 761 C C . ASP A 1 106 ? -7.387 4.804 -13.515 1.00 94.25 106 ASP A C 1
ATOM 763 O O . ASP A 1 106 ? -8.491 4.658 -14.056 1.00 94.25 106 ASP A O 1
ATOM 767 N N . HIS A 1 107 ? -6.821 3.803 -12.828 1.00 95.12 107 HIS A N 1
ATOM 768 C CA . HIS A 1 107 ? -7.462 2.491 -12.666 1.00 95.12 107 HIS A CA 1
ATOM 769 C C . HIS A 1 107 ? -8.817 2.600 -11.955 1.00 95.12 107 HIS A C 1
ATOM 771 O O . HIS A 1 107 ? -9.817 2.021 -12.387 1.00 95.12 107 HIS A O 1
ATOM 777 N N . LEU A 1 108 ? -8.897 3.376 -10.874 1.00 95.31 108 LEU A N 1
ATOM 778 C CA . LEU A 1 108 ? -10.139 3.566 -10.120 1.00 95.31 108 LEU A CA 1
ATOM 779 C C . LEU A 1 108 ? -11.198 4.329 -10.921 1.00 95.31 108 LEU A C 1
ATOM 781 O O . LEU A 1 108 ? -12.390 4.028 -10.812 1.00 95.31 108 LEU A O 1
ATOM 785 N N . ALA A 1 109 ? -10.783 5.307 -11.729 1.00 93.94 109 ALA A N 1
ATOM 786 C CA . ALA A 1 109 ? -11.675 6.042 -12.617 1.00 93.94 109 ALA A CA 1
ATOM 787 C C . ALA A 1 109 ? -12.221 5.145 -13.739 1.00 93.94 109 ALA A C 1
ATOM 789 O O . ALA A 1 109 ? -13.432 5.131 -13.978 1.00 93.94 109 ALA A O 1
ATOM 790 N N . SER A 1 110 ? -11.357 4.360 -14.387 1.00 93.38 110 SER A N 1
ATOM 791 C CA . SER A 1 110 ? -11.733 3.476 -15.498 1.00 93.38 110 SER A CA 1
ATOM 792 C C . SER A 1 110 ? -12.613 2.303 -15.057 1.00 93.38 110 SER A C 1
ATOM 794 O O . SER A 1 110 ? -13.558 1.943 -15.760 1.00 93.38 110 SER A O 1
ATOM 796 N N . THR A 1 111 ? -12.375 1.754 -13.864 1.00 94.31 111 THR A N 1
ATOM 797 C CA . THR A 1 111 ? -13.189 0.667 -13.292 1.00 94.31 111 THR A CA 1
ATOM 798 C C . THR A 1 111 ? -14.424 1.152 -12.530 1.00 94.31 111 THR A C 1
ATOM 800 O O . THR A 1 111 ? -15.279 0.339 -12.188 1.00 94.31 111 THR A O 1
ATOM 803 N N . ARG A 1 112 ? -14.558 2.468 -12.296 1.00 93.00 112 ARG A N 1
ATOM 804 C CA . ARG A 1 112 ? -15.609 3.087 -11.461 1.00 93.00 112 ARG A CA 1
ATOM 805 C C . ARG A 1 112 ? -15.657 2.521 -10.035 1.00 93.00 112 ARG A C 1
ATOM 807 O O . ARG A 1 112 ? -16.734 2.377 -9.461 1.00 93.00 112 ARG A O 1
ATOM 814 N N . SER A 1 113 ? -14.486 2.246 -9.465 1.00 92.94 113 SER A N 1
ATOM 815 C CA . SER A 1 113 ? -14.331 1.551 -8.177 1.00 92.94 113 SER A CA 1
ATOM 816 C C . SER A 1 113 ? -13.808 2.444 -7.048 1.00 92.94 113 SER A C 1
ATOM 818 O O . SER A 1 113 ? -13.245 1.943 -6.078 1.00 92.94 113 SER A O 1
ATOM 820 N N . ARG A 1 114 ? -13.962 3.770 -7.163 1.00 93.44 114 ARG A N 1
ATOM 821 C CA . ARG A 1 114 ? -13.568 4.711 -6.100 1.00 93.44 114 ARG A CA 1
ATOM 822 C C . ARG A 1 114 ? -14.372 4.442 -4.824 1.00 93.44 114 ARG A C 1
ATOM 824 O O . ARG A 1 114 ? -15.602 4.404 -4.860 1.00 93.44 114 ARG A O 1
ATOM 831 N N . SER A 1 115 ? -13.676 4.294 -3.704 1.00 92.56 115 SER A N 1
ATOM 832 C CA . SER A 1 115 ? -14.250 4.067 -2.379 1.00 92.56 115 SER A CA 1
ATOM 833 C C . SER A 1 115 ? -13.409 4.770 -1.308 1.00 92.56 115 SER A C 1
ATOM 835 O O . SER A 1 115 ? -12.235 5.068 -1.513 1.00 92.56 115 SER A O 1
ATOM 837 N N . ASP A 1 116 ? -13.971 5.006 -0.122 1.00 90.75 116 ASP A N 1
ATOM 838 C CA . ASP A 1 116 ? -13.180 5.551 0.994 1.00 90.75 116 ASP A CA 1
ATOM 839 C C . ASP A 1 116 ? -11.991 4.635 1.350 1.00 90.75 116 ASP A C 1
ATOM 841 O O . ASP A 1 116 ? -10.937 5.096 1.788 1.00 90.75 116 ASP A O 1
ATOM 845 N N . LEU A 1 117 ? -12.139 3.327 1.121 1.00 91.88 117 LEU A N 1
ATOM 846 C CA . LEU A 1 117 ? -11.073 2.357 1.326 1.00 91.88 117 LEU A CA 1
ATOM 847 C C . LEU A 1 117 ? -9.994 2.437 0.243 1.00 91.88 117 LEU A C 1
ATOM 849 O O . LEU A 1 117 ? -8.816 2.306 0.574 1.00 91.88 117 LEU A O 1
ATOM 853 N N . SER A 1 118 ? -10.356 2.701 -1.015 1.00 94.12 118 SER A N 1
ATOM 854 C CA . SER A 1 118 ? -9.367 2.926 -2.071 1.00 94.12 118 SER A CA 1
ATOM 855 C C . SER A 1 118 ? -8.506 4.154 -1.767 1.00 94.12 118 SER A C 1
ATOM 857 O O . SER A 1 118 ? -7.293 4.106 -1.944 1.00 94.12 118 SER A O 1
ATOM 859 N N . GLU A 1 119 ? -9.107 5.213 -1.217 1.00 95.50 119 GLU A N 1
ATOM 860 C CA . GLU A 1 119 ? -8.397 6.421 -0.767 1.00 95.50 119 GLU A CA 1
ATOM 861 C C . GLU A 1 119 ? -7.459 6.133 0.420 1.00 95.50 119 GLU A C 1
ATOM 863 O O . GLU A 1 119 ? -6.310 6.585 0.453 1.00 95.50 119 GLU A O 1
ATOM 868 N N . ILE A 1 120 ? -7.917 5.338 1.396 1.00 95.81 120 ILE A N 1
ATOM 869 C CA . ILE A 1 120 ? -7.081 4.880 2.519 1.00 95.81 120 ILE A CA 1
ATOM 870 C C . ILE A 1 120 ? -5.898 4.053 2.004 1.00 95.81 120 ILE A C 1
ATOM 872 O O . ILE A 1 120 ? -4.764 4.282 2.426 1.00 95.81 120 ILE A O 1
ATOM 876 N N . ALA A 1 121 ? -6.145 3.118 1.085 1.00 97.44 121 ALA A N 1
ATOM 877 C CA . ALA A 1 121 ? -5.117 2.263 0.506 1.00 97.44 121 ALA A CA 1
ATOM 878 C C . ALA A 1 121 ? -4.081 3.076 -0.278 1.00 97.44 121 ALA A C 1
ATOM 880 O O . ALA A 1 121 ? -2.882 2.929 -0.038 1.00 97.44 121 ALA A O 1
ATOM 881 N N . GLN A 1 122 ? -4.521 3.972 -1.163 1.00 97.75 122 GLN A N 1
ATOM 882 C CA . GLN A 1 122 ? -3.632 4.819 -1.957 1.00 97.75 122 GLN A CA 1
ATOM 883 C C . GLN A 1 122 ? -2.752 5.694 -1.049 1.00 97.75 122 GLN A C 1
ATOM 885 O O . GLN A 1 122 ? -1.530 5.729 -1.216 1.00 97.75 122 GLN A O 1
ATOM 890 N N . ARG A 1 123 ? -3.341 6.325 -0.021 1.00 97.94 123 ARG A N 1
ATOM 891 C CA . ARG A 1 123 ? -2.599 7.120 0.972 1.00 97.94 123 ARG A CA 1
ATOM 892 C C . ARG A 1 123 ? -1.594 6.278 1.753 1.00 97.94 123 ARG A C 1
ATOM 894 O O . ARG A 1 123 ? -0.455 6.707 1.933 1.00 97.94 123 ARG A O 1
ATOM 901 N N . ALA A 1 124 ? -2.001 5.096 2.214 1.00 98.19 124 ALA A N 1
ATOM 902 C CA . ALA A 1 124 ? -1.130 4.171 2.930 1.00 98.19 124 ALA A CA 1
ATOM 903 C C . ALA A 1 124 ? 0.078 3.776 2.071 1.00 98.19 124 ALA A C 1
ATOM 905 O O . ALA A 1 124 ? 1.213 3.878 2.529 1.00 98.19 124 ALA A O 1
ATOM 906 N N . ALA A 1 125 ? -0.152 3.407 0.809 1.00 98.19 125 ALA A N 1
ATOM 907 C CA . ALA A 1 125 ? 0.901 3.036 -0.129 1.00 98.19 125 ALA A CA 1
ATOM 908 C C . ALA A 1 125 ? 1.862 4.198 -0.426 1.00 98.19 125 ALA A C 1
ATOM 910 O O . ALA A 1 125 ? 3.077 4.011 -0.354 1.00 98.19 125 ALA A O 1
ATOM 911 N N . ALA A 1 126 ? 1.340 5.401 -0.685 1.00 97.50 126 ALA A N 1
ATOM 912 C CA . ALA A 1 126 ? 2.148 6.598 -0.921 1.00 97.50 126 ALA A CA 1
ATOM 913 C C . ALA A 1 126 ? 3.062 6.920 0.273 1.00 97.50 126 ALA A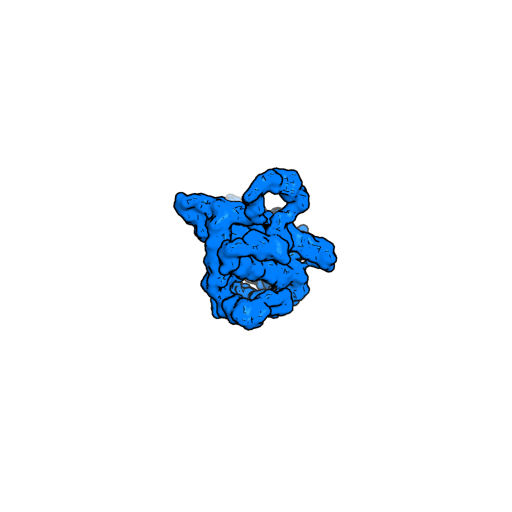 C 1
ATOM 915 O O . ALA A 1 126 ? 4.250 7.208 0.105 1.00 97.50 126 ALA A O 1
ATOM 916 N N . GLN A 1 127 ? 2.532 6.818 1.494 1.00 97.38 127 GLN A N 1
ATOM 917 C CA . GLN A 1 127 ? 3.309 7.014 2.716 1.00 97.38 127 GLN A CA 1
ATOM 918 C C . GLN A 1 127 ? 4.368 5.923 2.910 1.00 97.38 127 GLN A C 1
ATOM 920 O O . GLN A 1 127 ? 5.512 6.252 3.221 1.00 97.38 127 GLN A O 1
ATOM 925 N N . SER A 1 128 ? 4.025 4.649 2.701 1.00 97.81 128 SER A N 1
ATOM 926 C CA . SER A 1 128 ? 4.977 3.539 2.818 1.00 97.81 128 SER A CA 1
ATOM 927 C C . SER A 1 128 ? 6.125 3.651 1.820 1.00 97.81 128 SER A C 1
ATOM 929 O O . SER A 1 128 ? 7.286 3.496 2.201 1.00 97.81 128 SER A O 1
ATOM 931 N N . LEU A 1 129 ? 5.822 3.977 0.560 1.00 95.50 129 LEU A N 1
ATOM 932 C CA . LEU A 1 129 ? 6.834 4.210 -0.472 1.00 95.50 129 LEU A CA 1
ATOM 933 C C . LEU A 1 129 ? 7.707 5.420 -0.147 1.00 95.50 129 LEU A C 1
ATOM 935 O O . LEU A 1 129 ? 8.917 5.349 -0.323 1.00 95.50 129 LEU A O 1
ATOM 939 N N . THR A 1 130 ? 7.125 6.500 0.375 1.00 94.38 130 THR A N 1
ATOM 940 C CA . THR A 1 130 ? 7.889 7.692 0.757 1.00 94.38 130 THR A CA 1
ATOM 941 C C . THR A 1 130 ? 8.838 7.385 1.912 1.00 94.38 130 THR A C 1
ATOM 943 O O . THR A 1 130 ? 10.030 7.650 1.803 1.00 94.38 130 THR A O 1
ATOM 946 N N . VAL A 1 131 ? 8.342 6.797 3.005 1.00 93.62 131 VAL A N 1
ATOM 947 C CA . VAL A 1 131 ? 9.147 6.518 4.206 1.00 93.62 131 VAL A CA 1
ATOM 948 C C . VAL A 1 131 ? 10.267 5.528 3.897 1.00 93.62 131 VAL A C 1
ATOM 950 O O . VAL A 1 131 ? 11.432 5.809 4.174 1.00 93.62 131 VAL A O 1
ATOM 953 N N . LEU A 1 132 ? 9.934 4.384 3.297 1.00 93.25 132 LEU A N 1
ATOM 954 C CA . LEU A 1 132 ? 10.920 3.338 3.029 1.00 93.25 132 LEU A CA 1
ATOM 955 C C . LEU A 1 132 ? 11.818 3.685 1.839 1.00 93.25 132 LEU A C 1
ATOM 957 O O . LEU A 1 132 ? 13.000 3.346 1.836 1.00 93.25 132 LEU A O 1
ATOM 961 N N . GLY A 1 133 ? 11.272 4.379 0.842 1.00 87.44 133 GLY A N 1
ATOM 962 C CA . GLY A 1 133 ? 12.029 4.882 -0.293 1.00 87.44 133 GLY A CA 1
ATOM 963 C C . GLY A 1 133 ? 13.066 5.909 0.140 1.00 87.44 133 GLY A C 1
ATOM 964 O O . GLY A 1 133 ? 14.225 5.761 -0.219 1.00 87.44 133 GLY A O 1
ATOM 965 N N . GLN A 1 134 ? 12.701 6.886 0.977 1.00 87.00 134 GLN A N 1
ATOM 966 C CA . GLN A 1 134 ? 13.647 7.856 1.543 1.00 87.00 134 GLN A CA 1
ATOM 967 C C . GLN A 1 134 ? 14.729 7.183 2.389 1.00 87.00 134 GLN A C 1
ATOM 969 O O . GLN A 1 134 ? 15.906 7.500 2.248 1.00 87.00 134 GLN A O 1
ATOM 974 N N . GLU A 1 135 ? 14.360 6.225 3.241 1.00 87.56 135 GLU A N 1
ATOM 975 C CA . GLU A 1 135 ? 15.335 5.492 4.052 1.00 87.56 135 GLU A CA 1
ATOM 976 C C . GLU A 1 135 ? 16.398 4.790 3.199 1.00 87.56 135 GLU A C 1
ATOM 978 O O . GLU A 1 135 ? 17.576 4.790 3.552 1.00 87.56 135 GLU A O 1
ATOM 983 N N . TYR A 1 136 ? 16.000 4.206 2.068 1.00 80.44 136 TYR A N 1
ATOM 984 C CA . TYR A 1 136 ? 16.924 3.500 1.185 1.00 80.44 136 TYR A CA 1
ATOM 985 C C . TYR A 1 136 ? 17.609 4.388 0.142 1.00 80.44 136 TYR A C 1
ATOM 987 O O . TYR A 1 136 ? 18.720 4.054 -0.268 1.00 80.44 136 TYR A O 1
ATOM 995 N N . ALA A 1 137 ? 16.987 5.499 -0.253 1.00 74.50 137 ALA A N 1
ATOM 996 C CA . ALA A 1 137 ? 17.522 6.456 -1.219 1.00 74.50 137 ALA A CA 1
ATOM 997 C C . ALA A 1 137 ? 18.466 7.491 -0.586 1.00 74.50 137 ALA A C 1
ATOM 999 O O . ALA A 1 137 ? 19.250 8.102 -1.310 1.00 74.50 137 ALA A O 1
ATOM 1000 N N . ASN A 1 138 ? 18.436 7.678 0.742 1.00 67.94 138 ASN A N 1
ATOM 1001 C CA . ASN A 1 138 ? 19.367 8.541 1.477 1.00 67.94 138 ASN A CA 1
ATOM 1002 C C . ASN A 1 138 ? 20.786 7.952 1.483 1.00 67.94 138 ASN A C 1
ATOM 1004 O O . ASN A 1 138 ? 21.276 7.412 2.475 1.00 67.94 138 ASN A O 1
ATOM 1008 N N . THR A 1 139 ? 21.457 8.062 0.341 1.00 59.88 139 THR A N 1
ATOM 1009 C CA . THR A 1 139 ? 22.876 7.761 0.174 1.00 59.88 139 THR A CA 1
ATOM 1010 C C . THR A 1 139 ? 23.678 9.059 0.101 1.00 59.88 139 THR A C 1
ATOM 1012 O O . THR A 1 139 ? 23.156 10.115 -0.256 1.00 59.88 139 THR A O 1
ATOM 1015 N N . LEU A 1 140 ? 24.973 8.986 0.420 1.00 50.25 140 LEU A N 1
ATOM 1016 C CA . LEU A 1 140 ? 25.892 10.134 0.410 1.00 50.25 140 LEU A CA 1
ATOM 1017 C C . LEU A 1 140 ? 26.036 10.815 -0.970 1.00 50.25 140 LEU A C 1
ATOM 1019 O O . LEU A 1 140 ? 26.621 11.893 -1.039 1.00 50.25 140 LEU A O 1
ATOM 1023 N N . PHE A 1 141 ? 25.525 10.208 -2.049 1.00 50.94 141 PHE A N 1
ATOM 1024 C CA . PHE A 1 141 ? 25.758 10.629 -3.435 1.00 50.94 141 PHE A CA 1
ATOM 1025 C C . PHE A 1 141 ? 24.517 11.183 -4.158 1.00 50.94 141 PHE A C 1
ATOM 1027 O O . PHE A 1 141 ? 24.615 11.545 -5.327 1.00 50.94 141 PHE A O 1
ATOM 1034 N N . GLY A 1 142 ? 23.384 11.336 -3.461 1.00 52.81 142 GLY A N 1
ATOM 1035 C CA . GLY A 1 142 ? 22.221 12.088 -3.949 1.00 52.81 142 GLY A CA 1
ATOM 1036 C C . GLY A 1 142 ? 20.956 11.263 -4.207 1.00 52.81 142 GLY A C 1
ATOM 1037 O O . GLY A 1 142 ? 20.940 10.040 -4.107 1.00 52.81 142 GLY A O 1
ATOM 1038 N N . THR A 1 143 ? 19.876 11.980 -4.526 1.00 63.19 143 THR A N 1
ATOM 1039 C CA . THR A 1 143 ? 18.505 11.485 -4.739 1.00 63.19 143 THR A CA 1
ATOM 1040 C C . THR A 1 143 ? 18.157 11.454 -6.233 1.00 63.19 143 THR A C 1
ATOM 1042 O O . THR A 1 143 ? 17.239 12.150 -6.664 1.00 63.19 143 THR A O 1
ATOM 1045 N N . GLY A 1 144 ? 18.957 10.747 -7.035 1.00 73.06 144 GLY A N 1
ATOM 1046 C CA . GLY A 1 144 ? 18.733 10.597 -8.481 1.00 73.06 144 GLY A CA 1
ATOM 1047 C C . GLY A 1 144 ? 17.930 9.338 -8.854 1.00 73.06 144 GLY A C 1
ATOM 1048 O O . GLY A 1 144 ? 17.633 8.531 -7.968 1.00 73.06 144 GLY A O 1
ATOM 1049 N N . PRO A 1 145 ? 17.637 9.121 -10.152 1.00 80.75 145 PRO A N 1
ATOM 1050 C CA . PRO A 1 145 ? 16.866 7.969 -10.636 1.00 80.75 145 PRO A CA 1
ATOM 1051 C C . PRO A 1 145 ? 17.406 6.610 -10.164 1.00 80.75 145 PRO A C 1
ATOM 1053 O O . PRO A 1 145 ? 16.644 5.771 -9.680 1.00 80.75 145 PRO A O 1
ATOM 1056 N N . ASP A 1 146 ? 18.728 6.425 -10.209 1.00 85.62 146 ASP A N 1
ATOM 1057 C CA . ASP A 1 146 ? 19.388 5.186 -9.777 1.00 85.62 146 ASP A CA 1
ATOM 1058 C C . ASP A 1 146 ? 19.138 4.898 -8.289 1.00 85.62 146 ASP A C 1
ATOM 1060 O O . ASP A 1 146 ? 18.908 3.756 -7.896 1.00 85.62 146 ASP A O 1
ATOM 1064 N N . ALA A 1 147 ? 19.102 5.941 -7.450 1.00 87.12 147 ALA A N 1
ATOM 1065 C CA . ALA A 1 147 ? 18.817 5.802 -6.023 1.00 87.12 147 ALA A CA 1
ATOM 1066 C C . ALA A 1 147 ? 17.364 5.367 -5.771 1.00 87.12 147 ALA A C 1
ATOM 1068 O O . ALA A 1 147 ? 17.097 4.607 -4.837 1.00 87.12 147 ALA A O 1
ATOM 1069 N N . VAL A 1 148 ? 16.422 5.814 -6.610 1.00 89.69 148 VAL A N 1
ATOM 1070 C CA . VAL A 1 148 ? 15.016 5.385 -6.543 1.00 89.69 148 VAL A CA 1
ATOM 1071 C C . VAL A 1 148 ? 14.884 3.922 -6.956 1.00 89.69 148 VAL A C 1
ATOM 1073 O O . VAL A 1 148 ? 14.234 3.139 -6.255 1.00 89.69 148 VAL A O 1
ATOM 1076 N N . GLN A 1 149 ? 15.541 3.532 -8.048 1.00 92.19 149 GLN A N 1
ATOM 1077 C CA . GLN A 1 149 ? 15.575 2.145 -8.497 1.00 92.19 149 GLN A CA 1
ATOM 1078 C C . GLN A 1 149 ? 16.198 1.234 -7.436 1.00 92.19 149 GLN A C 1
ATOM 1080 O O . GLN A 1 149 ? 15.606 0.218 -7.076 1.00 92.19 149 GLN A O 1
ATOM 1085 N N . ASP A 1 150 ? 17.337 1.612 -6.855 1.00 91.56 150 ASP A N 1
ATOM 1086 C CA . ASP A 1 150 ? 17.982 0.840 -5.793 1.00 91.56 150 ASP A CA 1
ATOM 1087 C C . ASP A 1 150 ? 17.108 0.718 -4.540 1.00 91.56 150 ASP A C 1
ATOM 1089 O O . ASP A 1 150 ? 17.030 -0.359 -3.935 1.00 91.56 150 ASP A O 1
ATOM 1093 N N . ALA A 1 151 ? 16.408 1.789 -4.156 1.00 92.56 151 ALA A N 1
ATOM 1094 C CA . ALA A 1 151 ? 15.472 1.762 -3.039 1.00 92.56 151 ALA A CA 1
ATOM 1095 C C . ALA A 1 151 ? 14.335 0.757 -3.276 1.00 92.56 151 ALA A C 1
ATOM 1097 O O . ALA A 1 151 ? 14.068 -0.097 -2.423 1.00 92.56 151 ALA A O 1
ATOM 1098 N N . LEU A 1 152 ? 13.711 0.783 -4.455 1.00 94.56 152 LEU A N 1
ATOM 1099 C CA . LEU A 1 152 ? 12.691 -0.197 -4.832 1.00 94.56 152 LEU A CA 1
ATOM 1100 C C . LEU A 1 152 ? 13.258 -1.614 -4.958 1.00 94.56 152 LEU A C 1
ATOM 1102 O O . LEU A 1 152 ? 12.610 -2.580 -4.550 1.00 94.56 152 LEU A O 1
ATOM 1106 N N . ARG A 1 153 ? 14.488 -1.763 -5.454 1.00 94.69 153 ARG A N 1
ATOM 1107 C CA . ARG A 1 153 ? 15.164 -3.059 -5.560 1.00 94.69 153 ARG A CA 1
ATOM 1108 C C . ARG A 1 153 ? 15.384 -3.675 -4.184 1.00 94.69 153 ARG A C 1
ATOM 1110 O O . ARG A 1 153 ? 15.158 -4.877 -4.021 1.00 94.69 153 ARG A O 1
ATOM 1117 N N . ARG A 1 154 ? 15.728 -2.877 -3.167 1.00 95.25 154 ARG A N 1
ATOM 1118 C CA . ARG A 1 154 ? 15.783 -3.331 -1.764 1.00 95.25 154 ARG A CA 1
ATOM 1119 C C . ARG A 1 154 ? 14.413 -3.784 -1.264 1.00 95.25 154 ARG A C 1
ATOM 1121 O O . ARG A 1 154 ? 14.331 -4.839 -0.630 1.00 95.25 154 ARG A O 1
ATOM 1128 N N . LEU A 1 155 ? 13.346 -3.063 -1.610 1.00 95.81 155 LEU A N 1
ATOM 1129 C CA . LEU A 1 155 ? 11.961 -3.455 -1.311 1.00 95.81 155 LEU A CA 1
ATOM 1130 C C . LEU A 1 155 ? 11.512 -4.720 -2.063 1.00 95.81 155 LEU A C 1
ATOM 1132 O O . LEU A 1 155 ? 10.637 -5.423 -1.574 1.00 95.81 155 LEU A O 1
ATOM 1136 N N . SER A 1 156 ? 12.148 -5.071 -3.185 1.00 95.31 156 SER A N 1
ATOM 1137 C CA . SER A 1 156 ? 11.887 -6.313 -3.936 1.00 95.31 156 SER A CA 1
ATOM 1138 C C . SER A 1 156 ? 12.502 -7.576 -3.308 1.00 95.31 156 SER A C 1
ATOM 1140 O O . SER A 1 156 ? 12.319 -8.687 -3.807 1.00 95.31 156 SER A O 1
ATOM 1142 N N . THR A 1 157 ? 13.288 -7.447 -2.237 1.00 95.62 157 THR A N 1
ATOM 1143 C CA . THR A 1 157 ? 13.832 -8.610 -1.516 1.00 95.62 157 THR A CA 1
ATOM 1144 C C . THR A 1 157 ? 12.771 -9.224 -0.600 1.00 95.62 157 THR A C 1
ATOM 1146 O O . THR A 1 157 ? 11.815 -8.552 -0.231 1.00 95.62 157 THR A O 1
ATOM 1149 N N . GLN A 1 158 ? 12.939 -10.480 -0.161 1.00 96.00 158 GLN A N 1
ATOM 1150 C CA . GLN A 1 158 ? 12.001 -11.086 0.802 1.00 96.00 158 GLN A CA 1
ATOM 1151 C C . GLN A 1 158 ? 11.854 -10.228 2.072 1.00 96.00 158 GLN A C 1
ATOM 1153 O O . GLN A 1 158 ? 10.739 -9.934 2.497 1.00 96.00 158 GLN A O 1
ATOM 1158 N N . SER A 1 159 ? 12.975 -9.777 2.644 1.00 96.50 159 SER A N 1
ATOM 1159 C CA . SER A 1 159 ? 12.967 -8.926 3.839 1.00 96.50 159 SER A CA 1
ATOM 1160 C C . SER A 1 159 ? 12.401 -7.532 3.561 1.00 96.50 159 SER A C 1
ATOM 1162 O O . SER A 1 159 ? 11.651 -7.002 4.380 1.00 96.50 159 SER A O 1
ATOM 1164 N N . GLY A 1 160 ? 12.759 -6.926 2.426 1.00 96.69 160 GLY A N 1
ATOM 1165 C CA . GLY A 1 160 ? 12.269 -5.604 2.042 1.00 96.69 160 GLY A CA 1
ATOM 1166 C C . GLY A 1 160 ? 10.765 -5.603 1.804 1.00 96.69 160 GLY A C 1
ATOM 1167 O O . GLY A 1 160 ? 10.059 -4.751 2.339 1.00 96.69 160 GLY A O 1
ATOM 1168 N N . PHE A 1 161 ? 10.256 -6.614 1.102 1.00 97.25 161 PHE A N 1
ATOM 1169 C CA . PHE A 1 161 ? 8.834 -6.736 0.814 1.00 97.25 161 PHE A CA 1
ATOM 1170 C C . PHE A 1 161 ? 8.027 -7.054 2.073 1.00 97.25 161 PHE A C 1
ATOM 1172 O O . PHE A 1 161 ? 6.939 -6.513 2.264 1.00 97.25 161 PHE A O 1
ATOM 1179 N N . ALA A 1 162 ? 8.568 -7.874 2.981 1.00 97.88 162 ALA A N 1
ATOM 1180 C CA . ALA A 1 162 ? 7.950 -8.116 4.282 1.00 97.88 162 ALA A CA 1
ATOM 1181 C C . ALA A 1 162 ? 7.792 -6.823 5.094 1.00 97.88 162 ALA A C 1
ATOM 1183 O O . ALA A 1 162 ? 6.750 -6.595 5.709 1.00 97.88 162 ALA A O 1
ATOM 1184 N N . ARG A 1 163 ? 8.798 -5.944 5.052 1.00 97.50 163 ARG A N 1
ATOM 1185 C CA . ARG A 1 163 ? 8.739 -4.631 5.698 1.00 97.50 163 ARG A CA 1
ATOM 1186 C C . ARG A 1 163 ? 7.754 -3.683 5.014 1.00 97.50 163 ARG A C 1
ATOM 1188 O O . ARG A 1 163 ? 6.975 -3.046 5.716 1.00 97.50 163 ARG A O 1
ATOM 1195 N N . LEU A 1 164 ? 7.769 -3.614 3.681 1.00 97.94 164 LEU A N 1
ATOM 1196 C CA . LEU A 1 164 ? 6.812 -2.820 2.903 1.00 97.94 164 LEU A CA 1
ATOM 1197 C C . LEU A 1 164 ? 5.376 -3.222 3.229 1.00 97.94 164 LEU A C 1
ATOM 1199 O O . LEU A 1 164 ? 4.537 -2.373 3.498 1.00 97.94 164 LEU A O 1
ATOM 1203 N N . THR A 1 165 ? 5.125 -4.528 3.254 1.00 97.81 165 THR A N 1
ATOM 1204 C CA . THR A 1 165 ? 3.807 -5.092 3.533 1.00 97.81 165 THR A CA 1
ATOM 1205 C C . THR A 1 165 ? 3.359 -4.783 4.959 1.00 97.81 165 THR A C 1
ATOM 1207 O O . THR A 1 165 ? 2.228 -4.346 5.150 1.00 97.81 165 THR A O 1
ATOM 1210 N N . GLN A 1 166 ? 4.239 -4.944 5.956 1.00 97.75 166 GLN A N 1
ATOM 1211 C CA . GLN A 1 166 ? 3.932 -4.556 7.335 1.00 97.75 166 GLN A CA 1
ATOM 1212 C C . GLN A 1 166 ? 3.542 -3.073 7.431 1.00 97.75 166 GLN A C 1
ATOM 1214 O O . GLN A 1 166 ? 2.532 -2.754 8.055 1.00 97.75 166 GLN A O 1
ATOM 1219 N N . ASP A 1 167 ? 4.352 -2.171 6.866 1.00 98.19 167 ASP A N 1
ATOM 1220 C CA . ASP A 1 167 ? 4.100 -0.728 6.971 1.00 98.19 167 ASP A CA 1
ATOM 1221 C C . ASP A 1 167 ? 2.801 -0.341 6.249 1.00 98.19 167 ASP A C 1
ATOM 1223 O O . ASP A 1 167 ? 1.961 0.352 6.824 1.00 98.19 167 ASP A O 1
ATOM 1227 N N . PHE A 1 168 ? 2.591 -0.875 5.042 1.00 98.38 168 PHE A N 1
ATOM 1228 C CA . PHE A 1 168 ? 1.390 -0.641 4.244 1.00 98.38 168 PHE A CA 1
ATOM 1229 C C . PHE A 1 168 ? 0.118 -1.090 4.969 1.00 98.38 168 PHE A C 1
ATOM 1231 O O . PHE A 1 168 ? -0.784 -0.282 5.184 1.00 98.38 168 PHE A O 1
ATOM 1238 N N . PHE A 1 169 ? 0.038 -2.353 5.400 1.00 97.44 169 PHE A N 1
ATOM 1239 C CA . PHE A 1 169 ? -1.167 -2.857 6.064 1.00 97.44 169 PHE A CA 1
ATOM 1240 C C . PHE A 1 169 ? -1.372 -2.259 7.459 1.00 97.44 169 PHE A C 1
ATOM 1242 O O . PHE A 1 169 ? -2.519 -2.091 7.865 1.00 97.44 169 PHE A O 1
ATOM 1249 N N . GLY A 1 170 ? -0.307 -1.841 8.152 1.00 96.19 170 GLY A N 1
ATOM 1250 C CA . GLY A 1 170 ? -0.429 -1.081 9.399 1.00 96.19 170 GLY A CA 1
ATOM 1251 C C . GLY A 1 170 ? -1.128 0.260 9.199 1.00 96.19 170 GLY A C 1
ATOM 1252 O O . GLY A 1 170 ? -1.987 0.629 10.000 1.00 96.19 170 GLY A O 1
ATOM 1253 N N . ARG A 1 171 ? -0.814 0.959 8.103 1.00 97.00 171 ARG A N 1
ATOM 1254 C CA . ARG A 1 171 ? -1.472 2.217 7.712 1.00 97.00 171 ARG A CA 1
ATOM 1255 C C . ARG A 1 171 ? -2.883 2.006 7.174 1.00 97.00 171 ARG A C 1
ATOM 1257 O O . ARG A 1 171 ? -3.759 2.818 7.451 1.00 97.00 171 ARG A O 1
ATOM 1264 N N . VAL A 1 172 ? -3.124 0.925 6.428 1.00 95.69 172 VAL A N 1
ATOM 1265 C CA . VAL A 1 172 ? -4.480 0.561 5.981 1.00 95.69 172 VAL A CA 1
ATOM 1266 C C . VAL A 1 172 ? -5.364 0.272 7.188 1.00 95.69 172 VAL A C 1
ATOM 1268 O O . VAL A 1 172 ? -6.451 0.834 7.287 1.00 95.69 172 VAL A O 1
ATOM 1271 N N . ALA A 1 173 ? -4.889 -0.545 8.130 1.00 93.06 173 ALA A N 1
ATOM 1272 C CA . ALA A 1 173 ? -5.617 -0.857 9.352 1.00 93.06 173 ALA A CA 1
ATOM 1273 C C . ALA A 1 173 ? -5.897 0.411 10.166 1.00 93.06 173 ALA A C 1
ATOM 1275 O O . ALA A 1 173 ? -7.049 0.654 10.516 1.00 93.06 173 ALA A O 1
ATOM 1276 N N . SER A 1 174 ? -4.893 1.267 10.397 1.00 91.94 174 SER A N 1
ATOM 1277 C CA . SER A 1 174 ? -5.114 2.508 11.145 1.00 91.94 174 SER A CA 1
ATOM 1278 C C . SER A 1 174 ? -6.093 3.439 10.433 1.00 91.94 174 SER A C 1
ATOM 1280 O O . SER A 1 174 ? -7.044 3.902 11.054 1.00 91.94 174 SER A O 1
ATOM 1282 N N . GLY A 1 175 ? -5.932 3.665 9.127 1.00 91.88 175 GLY A N 1
ATOM 1283 C CA . GLY A 1 175 ? -6.833 4.504 8.339 1.00 91.88 175 GLY A CA 1
ATOM 1284 C C . GLY A 1 175 ? -8.269 3.982 8.343 1.00 91.88 175 GLY A C 1
ATOM 1285 O O . GLY A 1 175 ? -9.205 4.764 8.497 1.00 91.88 175 GLY A O 1
ATOM 1286 N N . PHE A 1 176 ? -8.443 2.664 8.254 1.00 88.56 176 PHE A N 1
ATOM 1287 C CA . PHE A 1 176 ? -9.747 2.013 8.321 1.00 88.56 176 PHE A CA 1
ATOM 1288 C C . PHE A 1 176 ? -10.412 2.189 9.689 1.00 88.56 176 PHE A C 1
ATOM 1290 O O . PHE A 1 176 ? -11.571 2.604 9.761 1.00 88.56 176 PHE A O 1
ATOM 1297 N N . LEU A 1 177 ? -9.677 1.929 10.777 1.00 85.12 177 LEU A N 1
ATOM 1298 C CA . LEU A 1 177 ? -10.182 2.124 12.136 1.00 85.12 177 LEU A CA 1
ATOM 1299 C C . LEU A 1 177 ? -10.540 3.593 12.377 1.00 85.12 177 LEU A C 1
ATOM 1301 O O . LEU A 1 177 ? -11.635 3.868 12.858 1.00 85.12 177 LEU A O 1
ATOM 1305 N N . ILE A 1 178 ? -9.667 4.532 11.994 1.00 84.56 178 ILE A N 1
ATOM 1306 C CA . ILE A 1 178 ? -9.902 5.980 12.115 1.00 84.56 178 ILE A CA 1
ATOM 1307 C C . ILE A 1 178 ? -11.169 6.379 11.365 1.00 84.56 178 ILE A C 1
ATOM 1309 O O . ILE A 1 178 ? -12.014 7.070 11.921 1.00 84.56 178 ILE A O 1
ATOM 1313 N N . TYR A 1 179 ? -11.332 5.921 10.127 1.00 83.94 179 TYR A N 1
ATOM 1314 C CA . TYR A 1 179 ? -12.503 6.225 9.315 1.00 83.94 179 TYR A CA 1
ATOM 1315 C C . TYR A 1 179 ? -13.807 5.723 9.951 1.00 83.94 179 TYR A C 1
ATOM 1317 O O . TYR A 1 179 ? -14.778 6.478 10.053 1.00 83.94 179 TYR A O 1
ATOM 1325 N N . HIS A 1 180 ? -13.831 4.473 10.420 1.00 77.81 180 HIS A N 1
ATOM 1326 C CA . HIS A 1 180 ? -15.005 3.917 11.094 1.00 77.81 180 HIS A CA 1
ATOM 1327 C C . HIS A 1 180 ? -15.281 4.617 12.422 1.00 77.81 180 HIS A C 1
ATOM 1329 O O . HIS A 1 180 ? -16.425 4.969 12.702 1.00 77.81 180 HIS A O 1
ATOM 1335 N N . LEU A 1 181 ? -14.233 4.904 13.194 1.00 73.12 181 LEU A N 1
ATOM 1336 C CA . LEU A 1 181 ? -14.323 5.714 14.399 1.00 73.12 181 LEU A CA 1
ATOM 1337 C C . LEU A 1 181 ? -14.949 7.068 14.077 1.00 73.12 181 LEU A C 1
ATOM 1339 O O . LEU A 1 181 ? -15.931 7.416 14.710 1.00 73.12 181 LEU A O 1
ATOM 1343 N N . SER A 1 182 ? -14.473 7.804 13.073 1.00 72.44 182 SER A N 1
ATOM 1344 C CA . SER A 1 182 ? -15.038 9.105 12.695 1.00 72.44 182 SER A CA 1
ATOM 1345 C C . SER A 1 182 ? -16.518 9.031 12.310 1.00 72.44 182 SER A C 1
ATOM 1347 O O . SER A 1 182 ? -17.270 9.941 12.656 1.00 72.44 182 SER A O 1
ATOM 1349 N N . LYS A 1 183 ? -16.961 7.952 11.648 1.00 69.56 183 LYS A N 1
ATOM 1350 C CA . LYS A 1 183 ? -18.376 7.748 11.290 1.00 69.56 183 LYS A CA 1
ATOM 1351 C C . LYS A 1 183 ? -19.261 7.487 12.506 1.00 69.56 183 LYS A C 1
ATOM 1353 O O . LYS A 1 183 ? -20.311 8.114 12.639 1.00 69.56 183 LYS A O 1
ATOM 1358 N N . GLU A 1 184 ? -18.802 6.641 13.422 1.00 63.09 184 GLU A N 1
ATOM 1359 C CA . GLU A 1 184 ? -19.508 6.321 14.669 1.00 63.09 184 GLU A CA 1
ATOM 1360 C C . GLU A 1 184 ? -19.367 7.437 15.731 1.00 63.09 184 GLU A C 1
ATOM 1362 O O . GLU A 1 184 ? -20.169 7.533 16.658 1.00 63.09 184 GLU A O 1
ATOM 1367 N N . LEU A 1 185 ? -18.373 8.329 15.592 1.00 55.75 185 LEU A N 1
ATOM 1368 C CA . LEU A 1 185 ? -18.009 9.369 16.565 1.00 55.75 185 LEU A CA 1
ATOM 1369 C C . LEU A 1 185 ? -18.508 10.775 16.225 1.00 55.75 185 LEU A C 1
ATOM 1371 O O . LEU A 1 185 ? -18.033 11.734 16.839 1.00 55.75 185 LEU A O 1
ATOM 1375 N N . SER A 1 186 ? -19.500 10.925 15.341 1.00 47.28 186 SER A N 1
ATOM 1376 C CA . SER A 1 186 ? -20.096 12.221 14.941 1.00 47.28 186 SER A CA 1
ATOM 1377 C C . SER A 1 186 ? -20.639 13.088 16.112 1.00 47.28 186 SER A C 1
ATOM 1379 O O . SER A 1 186 ? -21.231 14.139 15.899 1.00 47.28 186 SER A O 1
ATOM 1381 N N . ASN A 1 187 ? -20.428 12.673 17.367 1.00 50.41 187 ASN A N 1
ATOM 1382 C CA . ASN A 1 187 ? -20.918 13.245 18.611 1.00 50.41 187 ASN A CA 1
ATOM 1383 C C . ASN A 1 187 ? -19.874 13.346 19.753 1.00 50.41 187 ASN A C 1
ATOM 1385 O O . ASN A 1 187 ? -20.286 13.470 20.896 1.00 50.41 187 ASN A O 1
ATOM 1389 N N . HIS A 1 188 ? -18.553 13.257 19.553 1.00 53.97 188 HIS A N 1
ATOM 1390 C CA . HIS A 1 188 ? -17.659 12.921 20.687 1.00 53.97 188 HIS A CA 1
ATOM 1391 C C . HIS A 1 188 ? -16.554 13.914 21.095 1.00 53.97 188 HIS A C 1
ATOM 1393 O O . HIS A 1 188 ? -15.756 13.576 21.971 1.00 53.97 188 HIS A O 1
ATOM 1399 N N . VAL A 1 189 ? -16.569 15.150 20.588 1.00 53.53 189 VAL A N 1
ATOM 1400 C CA . VAL A 1 189 ? -15.692 16.239 21.069 1.00 53.53 189 VAL A CA 1
ATOM 1401 C C . VAL A 1 189 ? -16.542 17.359 21.683 1.00 53.53 189 VAL A C 1
ATOM 1403 O O . VAL A 1 189 ? -17.498 17.820 21.061 1.00 53.53 189 VAL A O 1
ATOM 1406 N N . GLY A 1 190 ? -16.230 17.761 22.920 1.00 55.59 190 GLY A N 1
ATOM 1407 C CA . GLY A 1 190 ? -16.923 18.818 23.672 1.00 55.59 190 GLY A CA 1
ATOM 1408 C C . GLY A 1 190 ? -17.033 18.512 25.176 1.00 55.59 190 GLY A C 1
ATOM 1409 O O . GLY A 1 190 ? -16.832 17.366 25.578 1.00 55.59 190 GLY A O 1
ATOM 1410 N N . PRO A 1 191 ? -17.373 19.496 26.030 1.00 45.94 191 PRO A N 1
ATOM 1411 C CA . PRO A 1 191 ? -17.533 19.270 27.469 1.00 45.94 191 PRO A CA 1
ATOM 1412 C C . PRO A 1 191 ? -18.537 18.138 27.755 1.00 45.94 191 PRO A C 1
ATOM 1414 O O . PRO A 1 191 ? -19.676 18.190 27.292 1.00 45.94 191 PRO A O 1
ATOM 1417 N N . GLY A 1 192 ? -18.114 17.099 28.486 1.00 54.03 192 GLY A N 1
ATOM 1418 C CA . GLY A 1 192 ? -18.935 15.910 28.774 1.00 54.03 192 GLY A CA 1
ATOM 1419 C C . GLY A 1 192 ? -19.014 14.870 27.643 1.00 54.03 192 GLY A C 1
ATOM 1420 O O . GLY A 1 192 ? -19.859 13.976 27.694 1.00 54.03 192 GLY A O 1
ATOM 1421 N N . ARG A 1 193 ? -18.166 14.980 26.611 1.00 58.84 193 ARG A N 1
ATOM 1422 C CA . ARG A 1 193 ? -18.022 13.998 25.519 1.00 58.84 193 ARG A CA 1
ATOM 1423 C C . ARG A 1 193 ? -16.761 13.128 25.717 1.00 58.84 193 ARG A C 1
ATOM 1425 O O . ARG A 1 193 ? -16.108 13.213 26.749 1.00 58.84 193 ARG A O 1
ATOM 1432 N N . ARG A 1 194 ? -16.449 12.243 24.755 1.00 62.31 194 ARG A N 1
ATOM 1433 C CA . ARG A 1 194 ? -15.419 11.181 24.878 1.00 62.31 194 ARG A CA 1
ATOM 1434 C C . ARG A 1 194 ? -13.988 11.712 24.989 1.00 62.31 194 ARG A C 1
ATOM 1436 O O . ARG A 1 194 ? -13.179 11.055 25.626 1.00 62.31 194 ARG A O 1
ATOM 1443 N N . PHE A 1 195 ? -13.693 12.842 24.350 1.00 62.38 195 PHE A N 1
ATOM 1444 C CA . PHE A 1 195 ? -12.402 13.520 24.460 1.00 62.38 195 PHE A CA 1
ATOM 1445 C C . PHE A 1 195 ? -12.614 14.886 25.105 1.00 62.38 195 PHE A C 1
ATOM 1447 O O . PHE A 1 195 ? -13.469 15.657 24.648 1.00 62.38 195 PHE A O 1
ATOM 1454 N N . ALA A 1 196 ? -11.850 15.170 26.159 1.00 59.56 196 ALA A N 1
ATOM 1455 C CA . ALA A 1 196 ? -11.892 16.442 26.868 1.00 59.56 196 ALA A CA 1
ATOM 1456 C C . ALA A 1 196 ? -11.395 17.591 25.977 1.00 59.56 196 ALA A C 1
ATOM 1458 O O . ALA A 1 196 ? -11.941 18.694 26.040 1.00 59.56 196 ALA A O 1
ATOM 1459 N N . ASP A 1 197 ? -10.412 17.317 25.112 1.00 68.25 197 ASP A N 1
ATOM 1460 C CA . ASP A 1 197 ? -9.849 18.267 24.153 1.00 68.25 197 ASP A CA 1
ATOM 1461 C C . ASP A 1 197 ? -9.201 17.589 22.918 1.00 68.25 197 ASP A C 1
ATOM 1463 O O . ASP A 1 197 ? -9.214 16.367 22.749 1.00 68.25 197 ASP A O 1
ATOM 1467 N N . VAL A 1 198 ? -8.649 18.412 22.016 1.00 73.00 198 VAL A N 1
ATOM 1468 C CA . VAL A 1 198 ? -7.979 17.984 20.771 1.00 73.00 198 VAL A CA 1
ATOM 1469 C C . VAL A 1 198 ? -6.664 17.236 21.036 1.00 73.00 198 VAL A C 1
ATOM 1471 O O . VAL A 1 198 ? -6.267 16.389 20.236 1.00 73.00 198 VAL A O 1
ATOM 1474 N N . SER A 1 199 ? -5.980 17.522 22.144 1.00 75.25 199 SER A N 1
ATOM 1475 C CA . SER A 1 199 ? -4.714 16.874 22.500 1.00 75.25 199 SER A CA 1
ATOM 1476 C C . SER A 1 199 ? -4.943 15.417 22.892 1.00 75.25 199 SER A C 1
ATOM 1478 O O . SER A 1 199 ? -4.272 14.524 22.374 1.00 75.25 199 SER A O 1
ATOM 1480 N N . GLU A 1 200 ? -5.947 15.159 23.734 1.00 69.75 200 GLU A N 1
ATOM 1481 C CA . GLU A 1 200 ? -6.351 13.801 24.120 1.00 69.75 200 GLU A CA 1
ATOM 1482 C C . GLU A 1 200 ? -6.817 12.986 22.903 1.00 69.75 200 GLU A C 1
ATOM 1484 O O . GLU A 1 200 ? -6.462 11.815 22.751 1.00 69.75 200 GLU A O 1
ATOM 1489 N N . HIS A 1 201 ? -7.531 13.630 21.976 1.00 72.81 201 HIS A N 1
ATOM 1490 C CA . HIS A 1 201 ? -7.917 13.020 20.708 1.00 72.81 201 HIS A CA 1
ATOM 1491 C C . HIS A 1 201 ? -6.700 12.608 19.859 1.00 72.81 201 HIS A C 1
ATOM 1493 O O . HIS A 1 201 ? -6.615 11.464 19.412 1.00 72.81 201 HIS A O 1
ATOM 1499 N N . ASN A 1 202 ? -5.721 13.500 19.677 1.00 78.56 202 ASN A N 1
ATOM 1500 C CA . ASN A 1 202 ? -4.509 13.209 18.903 1.00 78.56 202 ASN A CA 1
ATOM 1501 C C . ASN A 1 202 ? -3.634 12.124 19.553 1.00 78.56 202 ASN A C 1
ATOM 1503 O O . ASN A 1 202 ? -3.046 11.298 18.848 1.00 78.56 202 ASN A O 1
ATOM 1507 N N . ALA A 1 203 ? -3.560 12.098 20.888 1.00 78.62 203 ALA A N 1
ATOM 1508 C CA . ALA A 1 203 ? -2.855 11.055 21.629 1.00 78.62 203 ALA A CA 1
ATOM 1509 C C . ALA A 1 203 ? -3.499 9.678 21.407 1.00 78.62 203 ALA A C 1
ATOM 1511 O O . ALA A 1 203 ? -2.797 8.707 21.124 1.00 78.62 203 ALA A O 1
ATOM 1512 N N . PHE A 1 204 ? -4.833 9.606 21.445 1.00 79.12 204 PHE A N 1
ATOM 1513 C CA . PHE A 1 204 ? -5.576 8.383 21.142 1.00 79.12 204 PHE A CA 1
ATOM 1514 C C . PHE A 1 204 ? -5.336 7.897 19.704 1.00 79.12 204 PHE A C 1
ATOM 1516 O O . PHE A 1 204 ? -5.035 6.720 19.501 1.00 79.12 204 PHE A O 1
ATOM 1523 N N . LEU A 1 205 ? -5.403 8.792 18.709 1.00 82.06 205 LEU A N 1
ATOM 1524 C CA . LEU A 1 205 ? -5.109 8.440 17.313 1.00 82.06 205 LEU A CA 1
ATOM 1525 C C . LEU A 1 205 ? -3.681 7.894 17.155 1.00 82.06 205 LEU A C 1
ATOM 1527 O O . LEU A 1 205 ? -3.482 6.861 16.520 1.00 82.06 205 LEU A O 1
ATOM 1531 N N . SER A 1 206 ? -2.702 8.535 17.798 1.00 83.81 206 SER A N 1
ATOM 1532 C CA . SER A 1 206 ? -1.296 8.107 17.761 1.00 83.81 206 SER A CA 1
ATOM 1533 C C . SER A 1 206 ? -1.086 6.724 18.389 1.00 83.81 206 SER A C 1
ATOM 1535 O O . SER A 1 206 ? -0.348 5.900 17.844 1.00 83.81 206 SER A O 1
ATOM 1537 N N . ALA A 1 207 ? -1.750 6.447 19.517 1.00 83.38 207 ALA A N 1
ATOM 1538 C CA . ALA A 1 207 ? -1.705 5.142 20.175 1.00 83.38 207 ALA A CA 1
ATOM 1539 C C . ALA A 1 207 ? -2.331 4.047 19.299 1.00 83.38 207 ALA A C 1
ATOM 1541 O O . ALA A 1 207 ? -1.749 2.976 19.132 1.00 83.38 207 ALA A O 1
ATOM 1542 N N . MET A 1 208 ? -3.468 4.335 18.663 1.00 83.25 208 MET A N 1
ATOM 1543 C CA . MET A 1 208 ? -4.119 3.404 17.742 1.00 83.25 208 MET A CA 1
ATOM 1544 C C . MET A 1 208 ? -3.260 3.105 16.508 1.00 83.25 208 MET A C 1
ATOM 1546 O O . MET A 1 208 ? -3.160 1.950 16.092 1.00 83.25 208 MET A O 1
ATOM 1550 N N . GLU A 1 209 ? -2.607 4.111 15.924 1.00 88.50 209 GLU A N 1
ATOM 1551 C CA . GLU A 1 209 ? -1.658 3.881 14.833 1.00 88.50 209 GLU A CA 1
ATOM 1552 C C . GLU A 1 209 ? -0.490 2.990 15.267 1.00 88.50 209 GLU A C 1
ATOM 1554 O O . GLU A 1 209 ? -0.085 2.096 14.522 1.00 88.50 209 GLU A O 1
ATOM 1559 N N . ALA A 1 210 ? 0.056 3.211 16.469 1.00 88.38 210 ALA A N 1
ATOM 1560 C CA . ALA A 1 210 ? 1.114 2.369 17.019 1.00 88.38 210 ALA A CA 1
ATOM 1561 C C . ALA A 1 210 ? 0.639 0.919 17.194 1.00 88.38 210 ALA A C 1
ATOM 1563 O O . ALA A 1 210 ? 1.339 -0.001 16.770 1.00 88.38 210 ALA A O 1
ATOM 1564 N N . HIS A 1 211 ? -0.575 0.725 17.714 1.00 86.56 211 HIS A N 1
ATOM 1565 C CA . HIS A 1 211 ? -1.203 -0.590 17.857 1.00 86.56 211 HIS A CA 1
ATOM 1566 C C . HIS A 1 211 ? -1.344 -1.315 16.516 1.00 86.56 211 HIS A C 1
ATOM 1568 O O . HIS A 1 211 ? -0.925 -2.462 16.380 1.00 86.56 211 HIS A O 1
ATOM 1574 N N . CYS A 1 212 ? -1.834 -0.623 15.482 1.00 91.38 212 CYS A N 1
ATOM 1575 C CA . CYS A 1 212 ? -1.977 -1.183 14.134 1.00 91.38 212 CYS A CA 1
ATOM 1576 C C . CYS A 1 212 ? -0.631 -1.570 13.507 1.00 91.38 212 CYS A C 1
ATOM 1578 O O . CYS A 1 212 ? -0.523 -2.615 12.856 1.00 91.38 212 CYS A O 1
ATOM 1580 N N . ARG A 1 213 ? 0.415 -0.758 13.716 1.00 91.12 213 ARG A N 1
ATOM 1581 C CA . ARG A 1 213 ? 1.780 -1.071 13.257 1.00 91.12 213 ARG A CA 1
ATOM 1582 C C . ARG A 1 213 ? 2.349 -2.310 13.949 1.00 91.12 213 ARG A C 1
ATOM 1584 O O . ARG A 1 213 ? 2.989 -3.131 13.283 1.00 91.12 213 ARG A O 1
ATOM 1591 N N . THR A 1 214 ? 2.110 -2.454 15.253 1.00 91.75 214 THR A N 1
ATOM 1592 C CA . THR A 1 214 ? 2.516 -3.634 16.029 1.00 91.75 214 THR A CA 1
ATOM 1593 C C . THR A 1 214 ? 1.755 -4.873 15.573 1.00 91.75 214 THR A C 1
ATOM 1595 O O . THR A 1 214 ? 2.391 -5.869 15.234 1.00 91.75 214 THR A O 1
ATOM 1598 N N . ALA A 1 215 ? 0.427 -4.806 15.458 1.00 92.00 215 ALA A N 1
ATOM 1599 C CA . ALA A 1 215 ? -0.397 -5.916 14.975 1.00 92.00 215 ALA A CA 1
ATOM 1600 C C . ALA A 1 215 ? 0.039 -6.390 13.580 1.00 92.00 215 ALA A C 1
ATOM 1602 O O . ALA A 1 215 ? 0.187 -7.585 13.338 1.00 92.00 215 ALA A O 1
ATOM 1603 N N . SER A 1 216 ? 0.368 -5.456 12.684 1.00 96.19 216 SER A N 1
ATOM 1604 C CA . SER A 1 216 ? 0.821 -5.774 11.323 1.00 96.19 216 SER A CA 1
ATOM 1605 C C . SER A 1 216 ? 2.193 -6.444 11.252 1.00 96.19 216 SER A C 1
ATOM 1607 O O . SER A 1 216 ? 2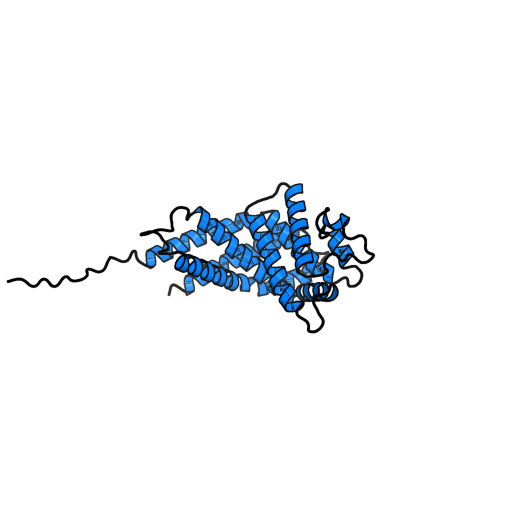.586 -6.919 10.185 1.00 96.19 216 SER A O 1
ATOM 1609 N N . SER A 1 217 ? 2.933 -6.532 12.362 1.00 96.12 217 SER A N 1
ATOM 1610 C CA . SER A 1 217 ? 4.202 -7.267 12.407 1.00 96.12 217 SER A CA 1
ATOM 1611 C C . SER A 1 217 ? 4.044 -8.760 12.106 1.00 96.12 217 SER A C 1
ATOM 1613 O O . SER A 1 217 ? 4.967 -9.334 11.529 1.00 96.12 217 SER A O 1
ATOM 1615 N N . VAL A 1 218 ? 2.865 -9.347 12.364 1.00 96.38 218 VAL A N 1
ATOM 1616 C CA . VAL A 1 218 ? 2.530 -10.742 12.009 1.00 96.38 218 VAL A CA 1
ATOM 1617 C C . VAL A 1 218 ? 2.736 -11.028 10.518 1.00 96.38 218 VAL A C 1
ATOM 1619 O O . VAL A 1 218 ? 3.122 -12.124 10.120 1.00 96.38 218 VAL A O 1
ATOM 1622 N N . LEU A 1 219 ? 2.567 -10.016 9.660 1.00 97.38 219 LEU A N 1
ATOM 1623 C CA . LEU A 1 219 ? 2.729 -10.165 8.216 1.00 97.38 219 LEU A CA 1
ATOM 1624 C C . LEU A 1 219 ? 4.176 -10.481 7.822 1.00 97.38 219 LEU A C 1
ATOM 1626 O O . LEU A 1 219 ? 4.408 -11.092 6.773 1.00 97.38 219 LEU A O 1
ATOM 1630 N N . LYS A 1 220 ? 5.165 -10.111 8.647 1.00 96.06 220 LYS A N 1
ATOM 1631 C CA . LYS A 1 220 ? 6.581 -10.387 8.365 1.00 96.06 220 LYS A CA 1
ATOM 1632 C C . LYS A 1 220 ? 6.886 -11.877 8.256 1.00 96.06 220 LYS A C 1
ATOM 1634 O O . LYS A 1 220 ? 7.811 -12.238 7.534 1.00 96.06 220 LYS A O 1
ATOM 1639 N N . GLU A 1 221 ? 6.100 -12.721 8.918 1.00 94.44 221 GLU A N 1
ATOM 1640 C CA . GLU A 1 221 ? 6.301 -14.171 8.961 1.00 94.44 221 GLU A CA 1
ATOM 1641 C C . GLU A 1 221 ? 6.123 -14.837 7.590 1.00 94.44 221 GLU A C 1
ATOM 1643 O O . GLU A 1 221 ? 6.764 -15.848 7.305 1.00 94.44 221 GLU A O 1
ATOM 1648 N N . PHE A 1 222 ? 5.285 -14.268 6.715 1.00 96.81 222 PHE A N 1
ATOM 1649 C CA . PHE A 1 222 ? 4.927 -14.908 5.444 1.00 96.81 222 PHE A CA 1
ATOM 1650 C C . PHE A 1 222 ? 5.056 -14.018 4.203 1.00 96.81 222 PHE A C 1
ATOM 1652 O O . PHE A 1 222 ? 5.220 -14.547 3.101 1.00 96.81 222 PHE A O 1
ATOM 1659 N N . SER A 1 223 ? 5.017 -12.689 4.342 1.00 97.06 223 SER A N 1
ATOM 1660 C CA . SER A 1 223 ? 4.944 -11.762 3.197 1.00 97.06 223 SER A CA 1
ATOM 1661 C C . SER A 1 223 ? 6.123 -11.898 2.232 1.00 97.06 223 SER A C 1
ATOM 1663 O O . SER A 1 223 ? 5.934 -11.973 1.018 1.00 97.06 223 SER A O 1
ATOM 1665 N N . GLY A 1 224 ? 7.347 -11.983 2.763 1.00 95.94 224 GLY A N 1
ATOM 1666 C CA . GLY A 1 224 ? 8.558 -12.112 1.948 1.00 95.94 224 GLY A CA 1
ATOM 1667 C C . GLY A 1 224 ? 8.595 -13.417 1.152 1.00 95.94 224 GLY A C 1
ATOM 1668 O O . GLY A 1 224 ? 8.844 -13.415 -0.056 1.00 95.94 224 GLY A O 1
ATOM 1669 N N . THR A 1 225 ? 8.282 -14.532 1.815 1.00 96.75 225 THR A N 1
ATOM 1670 C CA . THR A 1 225 ? 8.211 -15.860 1.193 1.00 96.75 225 THR A CA 1
ATOM 1671 C C . THR A 1 225 ? 7.124 -15.915 0.124 1.00 96.75 225 THR A C 1
ATOM 1673 O O . THR A 1 225 ? 7.366 -16.429 -0.969 1.00 96.75 225 THR A O 1
ATOM 1676 N N . TRP A 1 226 ? 5.945 -15.350 0.404 1.00 97.75 226 TRP A N 1
ATOM 1677 C CA . TRP A 1 226 ? 4.850 -15.254 -0.561 1.00 97.75 226 TRP A CA 1
ATOM 1678 C C . TRP A 1 226 ? 5.281 -14.495 -1.822 1.00 97.75 226 TRP A C 1
ATOM 1680 O O . TRP A 1 226 ? 5.124 -15.013 -2.931 1.00 97.75 226 TRP A O 1
ATOM 1690 N N . TYR A 1 227 ? 5.897 -13.323 -1.656 1.00 96.50 227 TYR A N 1
ATOM 1691 C CA . TYR A 1 227 ? 6.353 -12.481 -2.764 1.00 96.50 227 TYR A CA 1
ATOM 1692 C C . TYR A 1 227 ? 7.373 -13.201 -3.649 1.00 96.50 227 TYR A C 1
ATOM 1694 O O . TYR A 1 227 ? 7.189 -13.334 -4.860 1.00 96.50 227 TYR A O 1
ATOM 1702 N N . SER A 1 228 ? 8.421 -13.754 -3.032 1.00 93.88 228 SER A N 1
ATOM 1703 C CA . SER A 1 228 ? 9.475 -14.475 -3.750 1.00 93.88 228 SER A CA 1
ATOM 1704 C C . SER A 1 228 ? 8.941 -15.708 -4.480 1.00 93.88 228 SER A C 1
ATOM 1706 O O . SER A 1 228 ? 9.273 -15.919 -5.649 1.00 93.88 228 SER A O 1
ATOM 1708 N N . LYS A 1 229 ? 8.065 -16.489 -3.834 1.00 95.00 229 LYS A N 1
ATOM 1709 C CA . LYS A 1 229 ? 7.441 -17.670 -4.441 1.00 95.00 229 LYS A CA 1
ATOM 1710 C C . LYS A 1 229 ? 6.610 -17.299 -5.664 1.00 95.00 229 LYS A C 1
ATOM 1712 O O . LYS A 1 229 ? 6.733 -17.946 -6.702 1.00 95.00 229 LYS A O 1
ATOM 1717 N N . HIS A 1 230 ? 5.752 -16.288 -5.564 1.00 93.62 230 HIS A N 1
ATOM 1718 C CA . HIS A 1 230 ? 4.832 -15.962 -6.651 1.00 93.62 230 HIS A CA 1
ATOM 1719 C C . HIS A 1 230 ? 5.495 -15.241 -7.818 1.00 93.62 230 HIS A C 1
ATOM 1721 O O . HIS A 1 230 ? 5.072 -15.467 -8.950 1.00 93.62 230 HIS A O 1
ATOM 1727 N N . ASN A 1 231 ? 6.564 -14.481 -7.580 1.00 89.31 231 ASN A N 1
ATOM 1728 C CA . ASN A 1 231 ? 7.391 -13.961 -8.666 1.00 89.31 231 ASN A CA 1
ATOM 1729 C C . ASN A 1 231 ? 8.066 -15.081 -9.463 1.00 89.31 231 ASN A C 1
ATOM 1731 O O . ASN A 1 231 ? 8.085 -15.020 -10.688 1.00 89.31 231 ASN A O 1
ATOM 1735 N N . PHE A 1 232 ? 8.531 -16.144 -8.799 1.00 87.12 232 PHE A N 1
ATOM 1736 C CA . PHE A 1 232 ? 9.061 -17.324 -9.488 1.00 87.12 232 PHE A CA 1
ATOM 1737 C C . PHE A 1 232 ? 7.961 -18.133 -10.207 1.00 87.12 232 PHE A C 1
ATOM 1739 O O . PHE A 1 232 ? 8.164 -18.642 -11.305 1.00 87.12 232 PHE A O 1
ATOM 1746 N N . GLN A 1 233 ? 6.767 -18.232 -9.615 1.00 90.19 233 GLN A N 1
ATOM 1747 C CA . GLN A 1 233 ? 5.642 -19.026 -10.129 1.00 90.19 233 GLN A CA 1
ATOM 1748 C C . GLN A 1 233 ? 4.710 -18.226 -11.055 1.00 90.19 233 GLN A C 1
ATOM 1750 O O . GLN A 1 233 ? 3.511 -18.082 -10.782 1.00 90.19 233 GLN A O 1
ATOM 1755 N N . GLY A 1 234 ? 5.258 -17.711 -12.157 1.00 84.38 234 GLY A N 1
ATOM 1756 C CA . GLY A 1 234 ? 4.478 -17.050 -13.211 1.00 84.38 234 GLY A CA 1
ATOM 1757 C C . GLY A 1 234 ? 3.971 -15.651 -12.847 1.00 84.38 234 GLY A C 1
ATOM 1758 O O . GLY A 1 234 ? 2.943 -15.227 -13.368 1.00 84.38 234 GLY A O 1
ATOM 1759 N N . GLY A 1 235 ? 4.654 -14.961 -11.931 1.00 92.44 235 GLY A N 1
ATOM 1760 C CA . GLY A 1 235 ? 4.371 -13.577 -11.552 1.00 92.44 235 GLY A CA 1
ATOM 1761 C C . GLY A 1 235 ? 3.216 -13.398 -10.562 1.00 92.44 235 GLY A C 1
ATOM 1762 O O . GLY A 1 235 ? 2.381 -14.281 -10.342 1.00 92.44 235 GLY A O 1
ATOM 1763 N N . ILE A 1 236 ? 3.163 -12.223 -9.941 1.00 95.88 236 ILE A N 1
ATOM 1764 C CA . ILE A 1 236 ? 2.044 -11.797 -9.095 1.00 95.88 236 ILE A CA 1
ATOM 1765 C C . ILE A 1 236 ? 0.950 -11.233 -10.006 1.00 95.88 236 ILE A C 1
ATOM 1767 O O . ILE A 1 236 ? 1.229 -10.427 -10.884 1.00 95.88 236 ILE A O 1
ATOM 1771 N N . THR A 1 237 ? -0.291 -11.681 -9.819 1.00 96.00 237 THR A N 1
ATOM 1772 C CA . THR A 1 237 ? -1.465 -11.245 -10.593 1.00 96.00 237 THR A CA 1
ATOM 1773 C C . THR A 1 237 ? -2.481 -10.582 -9.665 1.00 96.00 237 THR A C 1
ATOM 1775 O O . THR A 1 237 ? -2.461 -10.886 -8.469 1.00 96.00 237 THR A O 1
ATOM 1778 N N . PRO A 1 238 ? -3.438 -9.785 -10.177 1.00 94.44 238 PRO A N 1
ATOM 1779 C CA . PRO A 1 238 ? -4.491 -9.195 -9.346 1.00 94.44 238 PRO A CA 1
ATOM 1780 C C . PRO A 1 238 ? -5.242 -10.232 -8.496 1.00 94.44 238 PRO A C 1
ATOM 1782 O O . PRO A 1 238 ? -5.496 -10.016 -7.316 1.00 94.44 238 PRO A O 1
ATOM 1785 N N . ARG A 1 239 ? -5.497 -11.430 -9.044 1.00 95.38 239 ARG A N 1
ATOM 1786 C CA . ARG A 1 239 ? -6.119 -12.538 -8.299 1.00 95.38 239 ARG A CA 1
ATOM 1787 C C . ARG A 1 239 ? -5.250 -13.047 -7.142 1.00 95.38 239 ARG A C 1
ATOM 1789 O O . ARG A 1 239 ? -5.780 -13.345 -6.074 1.00 95.38 239 ARG A O 1
ATOM 1796 N N . LYS A 1 240 ? -3.933 -13.181 -7.345 1.00 97.00 240 LYS A N 1
ATOM 1797 C CA . LYS A 1 240 ? -2.996 -13.567 -6.272 1.00 97.00 240 LYS A CA 1
ATOM 1798 C C . LYS A 1 240 ? -2.934 -12.471 -5.205 1.00 97.00 240 LYS A C 1
ATOM 1800 O O . LYS A 1 240 ? -2.994 -12.790 -4.021 1.00 97.00 240 LYS A O 1
ATOM 1805 N N . SER A 1 241 ? -2.893 -11.206 -5.625 1.00 97.44 241 SER A N 1
ATOM 1806 C CA . SER A 1 241 ? -2.945 -10.039 -4.741 1.00 97.44 241 SER A CA 1
ATOM 1807 C C . SER A 1 241 ? -4.223 -10.003 -3.906 1.00 97.44 241 SER A C 1
ATOM 1809 O O . SER A 1 241 ? -4.137 -9.824 -2.699 1.00 97.44 241 SER A O 1
ATOM 1811 N N . ALA A 1 242 ? -5.389 -10.280 -4.495 1.00 96.56 242 ALA A N 1
ATOM 1812 C CA . ALA A 1 242 ? -6.654 -10.364 -3.765 1.00 96.56 242 ALA A CA 1
ATOM 1813 C C . ALA A 1 242 ? -6.638 -11.452 -2.679 1.00 96.56 242 ALA A C 1
ATOM 1815 O O . ALA A 1 242 ? -7.092 -11.232 -1.556 1.00 96.56 242 ALA A O 1
ATOM 1816 N N . GLY A 1 243 ? -6.077 -12.625 -2.995 1.00 96.75 243 GLY A N 1
ATOM 1817 C CA . GLY A 1 243 ? -5.887 -13.696 -2.014 1.00 96.75 243 GLY A CA 1
ATOM 1818 C C . GLY A 1 243 ? -4.971 -13.278 -0.862 1.00 96.75 243 GLY A C 1
ATOM 1819 O O . GLY A 1 243 ? -5.274 -13.560 0.295 1.00 96.75 243 GLY A O 1
ATOM 1820 N N . PHE A 1 244 ? -3.885 -12.564 -1.171 1.00 97.62 244 PHE A N 1
ATOM 1821 C CA . PHE A 1 244 ? -2.964 -12.049 -0.163 1.00 97.62 244 PHE A CA 1
ATOM 1822 C C . PHE A 1 244 ? -3.604 -10.980 0.722 1.00 97.62 244 PHE A C 1
ATOM 1824 O O . PHE A 1 244 ? -3.523 -11.088 1.938 1.00 97.62 244 PHE A O 1
ATOM 1831 N N . VAL A 1 245 ? -4.270 -9.984 0.130 1.00 97.62 245 VAL A N 1
ATOM 1832 C CA . VAL A 1 245 ? -4.949 -8.896 0.851 1.00 97.62 245 VAL A CA 1
ATOM 1833 C C . VAL A 1 245 ? -5.952 -9.456 1.853 1.00 97.62 245 VAL A C 1
ATOM 1835 O O . VAL A 1 245 ? -5.936 -9.058 3.014 1.00 97.62 245 VAL A O 1
ATOM 1838 N N . ARG A 1 246 ? -6.773 -10.427 1.434 1.00 95.81 246 ARG A N 1
ATOM 1839 C CA . ARG A 1 246 ? -7.720 -11.105 2.327 1.00 95.81 246 ARG A CA 1
ATOM 1840 C C . ARG A 1 246 ? -7.022 -11.732 3.525 1.00 95.81 246 ARG A C 1
ATOM 1842 O O . ARG A 1 246 ? -7.420 -11.481 4.656 1.00 95.81 246 ARG A O 1
ATOM 1849 N N . HIS A 1 247 ? -5.984 -12.522 3.270 1.00 96.31 247 HIS A N 1
ATOM 1850 C CA . HIS A 1 247 ? -5.263 -13.212 4.332 1.00 96.31 247 HIS A CA 1
ATOM 1851 C C . HIS A 1 247 ? -4.504 -12.245 5.252 1.00 96.31 247 HIS A C 1
ATOM 1853 O O . HIS A 1 247 ? -4.451 -12.445 6.461 1.00 96.31 247 HIS A O 1
ATOM 1859 N N . ALA A 1 248 ? -3.937 -11.174 4.696 1.00 96.69 248 ALA A N 1
ATOM 1860 C CA . ALA A 1 248 ? -3.241 -10.152 5.462 1.00 96.69 248 ALA A CA 1
ATOM 1861 C C . ALA A 1 248 ? -4.198 -9.418 6.408 1.00 96.69 248 ALA A C 1
ATOM 1863 O O . ALA A 1 248 ? -3.896 -9.288 7.589 1.00 96.69 248 ALA A O 1
ATOM 1864 N N . LEU A 1 249 ? -5.367 -8.993 5.920 1.00 94.81 249 LEU A N 1
ATOM 1865 C CA . LEU A 1 249 ? -6.373 -8.331 6.752 1.00 94.81 249 LEU A CA 1
ATOM 1866 C C . LEU A 1 249 ? -6.933 -9.248 7.844 1.00 94.81 249 LEU A C 1
ATOM 1868 O O . LEU A 1 249 ? -7.101 -8.793 8.970 1.00 94.81 249 LEU A O 1
ATOM 1872 N N . GLU A 1 250 ? -7.164 -10.527 7.538 1.00 92.75 250 GLU A N 1
ATOM 1873 C CA . GLU A 1 250 ? -7.543 -11.545 8.529 1.00 92.75 250 GLU A CA 1
ATOM 1874 C C . GLU A 1 250 ? -6.492 -11.627 9.647 1.00 92.75 250 GLU A C 1
ATOM 1876 O O . GLU A 1 250 ? -6.813 -11.448 10.818 1.00 92.75 250 GLU A O 1
ATOM 1881 N N . LYS A 1 251 ? -5.210 -11.780 9.290 1.00 94.69 251 LYS A N 1
ATOM 1882 C CA . LYS A 1 251 ? -4.119 -11.891 10.272 1.00 94.69 251 LYS A CA 1
ATOM 1883 C C . LYS A 1 251 ? -3.911 -10.625 11.095 1.00 94.69 251 LYS A C 1
ATOM 1885 O O . LYS A 1 251 ? -3.628 -10.715 12.287 1.00 94.69 251 LYS A O 1
ATOM 1890 N N . VAL A 1 252 ? -4.045 -9.452 10.478 1.00 93.62 252 VAL A N 1
ATOM 1891 C CA . VAL A 1 252 ? -3.978 -8.173 11.197 1.00 93.62 252 VAL A CA 1
ATOM 1892 C C . VAL A 1 252 ? -5.169 -8.025 12.142 1.00 93.62 252 VAL A C 1
ATOM 1894 O O . VAL A 1 252 ? -4.976 -7.593 13.274 1.00 93.62 252 VAL A O 1
ATOM 1897 N N . GLY A 1 253 ? -6.373 -8.412 11.712 1.00 90.75 253 GLY A N 1
ATOM 1898 C CA . GLY A 1 253 ? -7.570 -8.444 12.554 1.00 90.75 253 GLY A CA 1
ATOM 1899 C C . GLY A 1 253 ? -7.378 -9.321 13.791 1.00 90.75 253 GLY A C 1
ATOM 1900 O O . GLY A 1 253 ? -7.537 -8.828 14.906 1.00 90.75 253 GLY A O 1
ATOM 1901 N N . ASP A 1 254 ? -6.931 -10.566 13.600 1.00 89.94 254 ASP A N 1
ATOM 1902 C CA . ASP A 1 254 ? -6.616 -11.497 14.693 1.00 89.94 254 ASP A CA 1
ATOM 1903 C C . ASP A 1 254 ? -5.615 -10.872 15.687 1.00 89.94 254 ASP A C 1
ATOM 1905 O O . ASP A 1 254 ? -5.829 -10.866 16.903 1.00 89.94 254 ASP A O 1
ATOM 1909 N N . ALA A 1 255 ? -4.522 -10.297 15.173 1.00 90.19 255 ALA A N 1
ATOM 1910 C CA . ALA A 1 255 ? -3.475 -9.693 15.994 1.00 90.19 255 ALA A CA 1
ATOM 1911 C C . ALA A 1 255 ? -3.964 -8.459 16.775 1.00 90.19 255 ALA A C 1
ATOM 1913 O O . ALA A 1 255 ? -3.584 -8.277 17.933 1.00 90.19 255 ALA A O 1
ATOM 1914 N N . LEU A 1 256 ? -4.824 -7.628 16.176 1.00 86.50 256 LEU A N 1
ATOM 1915 C CA . LEU A 1 256 ? -5.420 -6.462 16.836 1.00 86.50 256 LEU A CA 1
ATOM 1916 C C . LEU A 1 256 ? -6.279 -6.864 18.040 1.00 86.50 256 LEU A C 1
ATOM 1918 O O . LEU A 1 256 ? -6.196 -6.213 19.085 1.00 86.50 256 LEU A O 1
ATOM 1922 N N . THR A 1 257 ? -7.063 -7.940 17.918 1.00 82.38 257 THR A N 1
ATOM 1923 C CA . THR A 1 257 ? -7.876 -8.475 19.020 1.00 82.38 257 THR A CA 1
ATOM 1924 C C . THR A 1 257 ? -7.007 -9.037 20.144 1.00 82.38 257 THR A C 1
ATOM 1926 O O . THR A 1 257 ? -7.273 -8.776 21.316 1.00 82.38 257 THR A O 1
ATOM 1929 N N . HIS A 1 258 ? -5.938 -9.766 19.813 1.00 74.50 258 HIS A N 1
ATOM 1930 C CA . HIS A 1 258 ? -5.050 -10.356 20.819 1.00 74.50 258 HIS A CA 1
ATOM 1931 C C . HIS A 1 258 ? -4.239 -9.319 21.605 1.00 74.50 258 HIS A C 1
ATOM 1933 O O . HIS A 1 258 ? -4.089 -9.448 22.821 1.00 74.50 258 HIS A O 1
ATOM 1939 N N . LEU A 1 259 ? -3.743 -8.272 20.941 1.00 59.94 259 LEU A N 1
ATOM 1940 C CA . LEU A 1 259 ? -2.992 -7.213 21.616 1.00 59.94 259 LEU A CA 1
ATOM 1941 C C . LEU A 1 259 ? -3.904 -6.346 22.503 1.00 59.94 259 LEU A C 1
ATOM 1943 O O . LEU A 1 259 ? -3.491 -5.960 23.591 1.00 59.94 259 LEU A O 1
ATOM 1947 N N . GLY A 1 260 ? -5.160 -6.110 22.103 1.00 53.12 260 GLY A N 1
ATOM 1948 C CA . GLY A 1 260 ? -6.130 -5.359 22.917 1.00 53.12 260 GLY A CA 1
ATOM 1949 C C . GLY A 1 260 ? -6.474 -6.028 24.256 1.00 53.12 260 GLY A C 1
ATOM 1950 O O . GLY A 1 260 ? -6.662 -5.342 25.254 1.00 53.12 260 GLY A O 1
ATOM 1951 N N . GLY A 1 261 ? -6.480 -7.365 24.309 1.00 45.91 261 GLY A N 1
ATOM 1952 C CA . GLY A 1 261 ? -6.727 -8.114 25.549 1.00 45.91 261 GLY A CA 1
ATOM 1953 C C . GLY A 1 261 ? -5.532 -8.193 26.508 1.00 45.91 261 GLY A C 1
ATOM 1954 O O . GLY A 1 261 ? -5.712 -8.579 27.657 1.00 45.91 261 GLY A O 1
ATOM 1955 N N . SER A 1 262 ? -4.326 -7.844 26.050 1.00 43.00 262 SER A N 1
ATOM 1956 C CA . SER A 1 262 ? -3.091 -7.926 26.849 1.00 43.00 262 SER A CA 1
ATOM 1957 C C . SER A 1 262 ? -2.865 -6.673 27.702 1.00 43.00 262 SER A C 1
ATOM 1959 O O . SER A 1 262 ? -2.360 -6.769 28.819 1.00 43.00 262 SER A O 1
ATOM 1961 N N . ASP A 1 263 ? -3.292 -5.512 27.197 1.00 39.31 263 ASP A N 1
ATOM 1962 C CA . ASP A 1 263 ? -3.147 -4.206 27.860 1.00 39.31 263 ASP A CA 1
ATOM 1963 C C . ASP A 1 263 ? -4.294 -3.897 28.850 1.00 39.31 263 ASP A C 1
ATOM 1965 O O . ASP A 1 263 ? -4.312 -2.841 29.482 1.00 39.31 263 ASP A O 1
ATOM 1969 N N . ALA A 1 264 ? -5.257 -4.816 28.998 1.00 35.44 264 ALA A N 1
ATOM 1970 C CA . ALA A 1 264 ? -6.416 -4.702 29.889 1.00 35.44 264 ALA A CA 1
ATOM 1971 C C . ALA A 1 264 ? -6.286 -5.512 31.200 1.00 35.44 264 ALA A C 1
ATOM 1973 O O . ALA A 1 264 ? -7.280 -5.678 31.914 1.00 35.44 264 ALA A O 1
ATOM 1974 N N . SER A 1 265 ? -5.084 -6.014 31.513 1.00 28.98 265 SER A N 1
ATOM 1975 C CA . SER A 1 265 ? -4.784 -6.838 32.702 1.00 28.98 265 SER A CA 1
ATOM 1976 C C . SER A 1 265 ? -3.840 -6.164 33.689 1.00 28.98 265 SER A C 1
ATOM 1978 O O . SER A 1 265 ? -2.849 -5.553 33.238 1.00 28.98 265 SER A O 1
#

Sequence (265 aa):
MLGDGAGMAGLPGVGQGALAQVADAMLAAAIAGFERAATDEGLIHTFYLLTQVTQAARDEDRFNERLAELGVTGGAWESGFSQGDGASIANTIYDLVGNFTYAIDDHLASTRSRSDLSEIAQRAAAQSLTVLGQEYANTLFGTGPDAVQDALRRLSTQSGFARLTQDFFGRVASGFLIYHLSKELSNHVGPGRRFADVSEHNAFLSAMEAHCRTASSVLKEFSGTWYSKHNFQGGITPRKSAGFVRHALEKVGDALTHLGGSDAS

Foldseek 3Di:
DDDDDPPPDDDPPPDPVVVLVVVLVLLVVLLVVLLVLLPQPLLLVLLLLLLQLLVLLVVPVCSQVSCVVLQLQADPVVVVVPPDPDPRCPQALLSSLRSSLVSSVVVCVVVVRDDLLSVQLSVQLSVLSVVQLCVQLPDPPDGGPNSSSRSSPCCLALQNVLSSQLSSQLSSSLSSSVVSCCVVVVPADDVPGPDPDPVSVVVVSVVSSVLSSVLSNQSSVPRSVLSVVQCVVPHDDSVNSSVVSSVSSVSSSVSSSVVSVVVVD

Radius of gyration: 22.62 Å; chains: 1; bounding box: 48×46×90 Å